Protein AF-H9GCH3-F1 (afdb_monomer)

Secondary structure (DSSP, 8-state):
-HHHHHHHHHHHHHHHHHHHHHHHHH-S-SEEEEEEE---SSTTS----EEEEEEE-SSEEEEEEEE--S----HHIIIII---S--EEEEGGG---SS-SS-TT-HHHHHHHHHHHHHHHHHHHHHHHHHHHHHHHHHHHHHT-HHHHHHHHHHHHHHHHHHHHHHHHHHHIIIII--HHHHHHHHHHH-TT-EEEEEETTEE----SSSSSSS-------------

InterPro domains:
  IPR004031 PMP-22/EMP/MP20/Claudin [PF13903] (15-178)
  IPR026763 Transmembrane protein 182 [PTHR32012] (1-228)

Sequence (228 aa):
MKLSVGIFFGGLFGALGILLFLVAFGTDYWLLATEVGRCSESLNDTAEERITFHHEGFFWRCWFDGKVDENTNSMWKFWYTNQSPSKNCTHAYLSPFPLLRDENNSTAYNSAIIYRGFWSVLLLLGVVTVIVASFFIICAAPFGSHVLYKTGGGFFIAAGILFTLVVVLYVIWVQAMANLENYVIMKKIDCPDFSLYARYDSLQWRHRELMKHSLILPLVHLPQLSFF

Structure (mmCIF, N/CA/C/O backbone):
data_AF-H9GCH3-F1
#
_entry.id   AF-H9GCH3-F1
#
loop_
_atom_site.group_PDB
_atom_site.id
_atom_site.type_symbol
_atom_site.label_atom_id
_atom_site.label_alt_id
_atom_site.label_comp_id
_atom_site.label_asym_id
_atom_site.label_entity_id
_atom_site.label_seq_id
_atom_site.pdbx_PDB_ins_code
_atom_site.Cartn_x
_atom_site.Cartn_y
_atom_site.Cartn_z
_atom_site.occupancy
_atom_site.B_iso_or_equiv
_atom_site.auth_seq_id
_atom_site.auth_comp_id
_atom_site.auth_asym_id
_atom_site.auth_atom_id
_atom_site.pdbx_PDB_model_num
ATOM 1 N N . MET A 1 1 ? -28.082 11.778 22.886 1.00 48.41 1 MET A N 1
ATOM 2 C CA . MET A 1 1 ? -28.149 11.659 21.407 1.00 48.41 1 MET A CA 1
ATOM 3 C C . MET A 1 1 ? -26.816 11.899 20.692 1.00 48.41 1 MET A C 1
ATOM 5 O O . MET A 1 1 ? -26.460 11.055 19.885 1.00 48.41 1 MET A O 1
ATOM 9 N N . LYS A 1 2 ? -26.043 12.963 20.980 1.00 55.19 2 LYS A N 1
ATOM 10 C CA . LYS A 1 2 ? -24.789 13.275 20.246 1.00 55.19 2 LYS A CA 1
ATOM 11 C C . LYS A 1 2 ? -23.732 12.149 20.230 1.00 55.19 2 LYS A C 1
ATOM 13 O O . LYS A 1 2 ? -23.102 11.936 19.202 1.00 55.19 2 LYS A O 1
ATOM 18 N N . LEU A 1 3 ? -23.582 11.398 21.328 1.00 60.72 3 LEU A N 1
ATOM 19 C CA . LEU A 1 3 ? -22.591 10.313 21.434 1.00 60.72 3 LEU A CA 1
ATOM 20 C C . LEU A 1 3 ? -22.911 9.113 20.519 1.00 60.72 3 LEU A C 1
ATOM 22 O O . LEU A 1 3 ? -22.015 8.555 19.901 1.00 60.72 3 LEU A O 1
ATOM 26 N N . SER A 1 4 ? -24.192 8.755 20.379 1.00 73.00 4 SER A N 1
ATOM 27 C CA . SER A 1 4 ? -24.634 7.626 19.543 1.00 73.00 4 SER A CA 1
ATOM 28 C C . SER A 1 4 ? -24.467 7.916 18.048 1.00 73.00 4 SER A C 1
ATOM 30 O O . SER A 1 4 ? -24.005 7.058 17.301 1.00 73.00 4 SER A O 1
ATOM 32 N N . VAL A 1 5 ? -24.745 9.155 17.632 1.00 82.25 5 VAL A N 1
ATOM 33 C CA . VAL A 1 5 ? -24.539 9.601 16.247 1.00 82.25 5 VAL A CA 1
ATOM 34 C C . VAL A 1 5 ? -23.046 9.623 15.894 1.00 82.25 5 VAL A C 1
ATOM 36 O O . VAL A 1 5 ? -22.660 9.141 14.834 1.00 82.25 5 VAL A O 1
ATOM 39 N N . GLY A 1 6 ? -22.190 10.113 16.799 1.00 80.00 6 GLY A N 1
ATOM 40 C CA . GLY A 1 6 ? -20.738 10.138 16.586 1.00 80.00 6 GLY A CA 1
ATOM 41 C C . GLY A 1 6 ? -20.116 8.746 16.439 1.00 80.00 6 GLY A C 1
ATOM 42 O O . GLY A 1 6 ? -19.290 8.540 15.555 1.00 80.00 6 GLY A O 1
ATOM 43 N N . ILE A 1 7 ? -20.549 7.775 17.252 1.00 80.25 7 ILE A N 1
ATOM 44 C CA . ILE A 1 7 ? -20.082 6.381 17.158 1.00 80.25 7 ILE A CA 1
ATOM 45 C C . ILE A 1 7 ? -20.508 5.750 15.827 1.00 80.25 7 ILE A C 1
ATOM 47 O O . ILE A 1 7 ? -19.705 5.065 15.199 1.00 80.25 7 ILE A O 1
ATOM 51 N N . PHE A 1 8 ? -21.737 6.012 15.371 1.00 83.88 8 PHE A N 1
ATOM 52 C CA . PHE A 1 8 ? -22.221 5.517 14.082 1.00 83.88 8 PHE A CA 1
ATOM 53 C C . PHE A 1 8 ? -21.369 6.032 12.917 1.00 83.88 8 PHE A C 1
ATOM 55 O O . PHE A 1 8 ? -20.867 5.235 12.127 1.00 83.88 8 PHE A O 1
ATOM 62 N N . PHE A 1 9 ? -21.142 7.347 12.839 1.00 87.62 9 PHE A N 1
ATOM 63 C CA . PHE A 1 9 ? -20.296 7.920 11.791 1.00 87.62 9 PHE A CA 1
ATOM 64 C C . PHE A 1 9 ? -18.847 7.441 11.896 1.00 87.62 9 PHE A C 1
ATOM 66 O O . PHE A 1 9 ? -18.255 7.096 10.879 1.00 87.62 9 PHE A O 1
ATOM 73 N N . GLY A 1 10 ? -18.288 7.353 13.105 1.00 85.19 10 GLY A N 1
ATOM 74 C CA . GLY A 1 10 ? -16.944 6.812 13.314 1.00 85.19 10 GLY A CA 1
ATOM 75 C C . GLY A 1 10 ? -16.810 5.370 12.818 1.00 85.19 10 GLY A C 1
ATOM 76 O O . GLY A 1 10 ? -15.855 5.052 12.114 1.00 85.19 10 GLY A O 1
ATOM 77 N N . GLY A 1 11 ? -17.794 4.518 13.116 1.00 84.81 11 GLY A N 1
ATOM 78 C CA . GLY A 1 11 ? -17.849 3.144 12.616 1.00 84.81 11 GLY A CA 1
ATOM 79 C C . GLY A 1 11 ? -17.995 3.074 11.095 1.00 84.81 11 GLY A C 1
ATOM 80 O O . GLY A 1 11 ? -17.265 2.325 10.451 1.00 84.81 11 GLY A O 1
ATOM 81 N N . LEU A 1 12 ? -18.879 3.889 10.511 1.00 89.06 12 LEU A N 1
ATOM 82 C CA . LEU A 1 12 ? -19.094 3.955 9.063 1.00 89.06 12 LEU A CA 1
ATOM 83 C C . LEU A 1 12 ? -17.825 4.389 8.317 1.00 89.06 12 LEU A C 1
ATOM 85 O O . LEU A 1 12 ? -17.402 3.710 7.385 1.00 89.06 12 LEU A O 1
ATOM 89 N N . PHE A 1 13 ? -17.202 5.494 8.732 1.00 90.50 13 PHE A N 1
ATOM 90 C CA . PHE A 1 13 ? -15.973 5.988 8.109 1.00 90.50 13 PHE A CA 1
ATOM 91 C C . PHE A 1 13 ? -14.788 5.051 8.349 1.00 90.50 13 PHE A C 1
ATOM 93 O O . PHE A 1 13 ? -13.975 4.873 7.448 1.00 90.50 13 PHE A O 1
ATOM 100 N N . GLY A 1 14 ? -14.708 4.409 9.519 1.00 87.31 14 GLY A N 1
ATOM 101 C CA . GLY A 1 14 ? -13.705 3.382 9.796 1.00 87.31 14 GLY A CA 1
ATOM 102 C C . GLY A 1 14 ? -13.846 2.175 8.866 1.00 87.31 14 GLY A C 1
ATOM 103 O O . GLY A 1 14 ? -12.874 1.771 8.232 1.00 87.31 14 GLY A O 1
ATOM 104 N N . ALA A 1 15 ? -15.062 1.644 8.717 1.00 88.38 15 ALA A N 1
ATOM 105 C CA . ALA A 1 15 ? -15.344 0.527 7.818 1.00 88.38 15 ALA A CA 1
ATOM 106 C C . ALA A 1 15 ? -15.093 0.891 6.347 1.00 88.38 15 ALA A C 1
ATOM 108 O O . ALA A 1 15 ? -14.461 0.124 5.622 1.00 88.38 15 ALA A O 1
ATOM 109 N N . LEU A 1 16 ? -15.531 2.079 5.917 1.00 92.38 16 LEU A N 1
ATOM 110 C CA . LEU A 1 16 ? -15.272 2.585 4.571 1.00 92.38 16 LEU A CA 1
ATOM 111 C C . LEU A 1 16 ? -13.769 2.757 4.321 1.00 92.38 16 LEU A C 1
ATOM 113 O O . LEU A 1 16 ? -13.279 2.362 3.269 1.00 92.38 16 LEU A O 1
ATOM 117 N N . GLY A 1 17 ? -13.030 3.295 5.292 1.00 89.50 17 GLY A N 1
ATOM 118 C CA . GLY A 1 17 ? -11.579 3.441 5.217 1.00 89.50 17 GLY A CA 1
ATOM 119 C C . GLY A 1 17 ? -10.866 2.099 5.062 1.00 89.50 17 GLY A C 1
ATOM 120 O O . GLY A 1 17 ? -10.009 1.969 4.193 1.00 89.50 17 GLY A O 1
ATOM 121 N N . ILE A 1 18 ? -11.261 1.081 5.837 1.00 88.81 18 ILE A N 1
ATOM 122 C CA . ILE A 1 18 ? -10.734 -0.286 5.693 1.00 88.81 18 ILE A CA 1
ATOM 123 C C . ILE A 1 18 ? -11.051 -0.845 4.307 1.00 88.81 18 ILE A C 1
ATOM 125 O O . ILE A 1 18 ? -10.167 -1.400 3.663 1.00 88.81 18 ILE A O 1
ATOM 129 N N . LEU A 1 19 ? -12.289 -0.693 3.831 1.00 90.25 19 LEU A N 1
ATOM 130 C CA . LEU A 1 19 ? -12.697 -1.195 2.522 1.00 90.25 19 LEU A CA 1
ATOM 131 C C . LEU A 1 19 ? -11.878 -0.553 1.397 1.00 90.25 19 LEU A C 1
ATOM 133 O O . LEU A 1 19 ? -11.319 -1.266 0.567 1.00 90.25 19 LEU A O 1
ATOM 137 N N . LEU A 1 20 ? -11.773 0.778 1.388 1.00 90.50 20 LEU A N 1
ATOM 138 C CA . LEU A 1 20 ? -10.988 1.513 0.395 1.00 90.50 20 LEU A CA 1
ATOM 139 C C . LEU A 1 20 ? -9.510 1.129 0.460 1.00 90.50 20 LEU A C 1
ATOM 141 O O . LEU A 1 20 ? -8.888 0.932 -0.581 1.00 90.50 20 LEU A O 1
ATOM 145 N N . PHE A 1 21 ? -8.964 0.969 1.669 1.00 86.25 21 PHE A N 1
ATOM 146 C CA . PHE A 1 21 ? -7.599 0.498 1.858 1.00 86.25 21 PHE A CA 1
ATOM 147 C C . PHE A 1 21 ? -7.406 -0.909 1.289 1.00 86.25 21 PHE A C 1
ATOM 149 O O . PHE A 1 21 ? -6.464 -1.111 0.539 1.00 86.25 21 PHE A O 1
ATOM 156 N N . LEU A 1 22 ? -8.290 -1.868 1.583 1.00 86.12 22 LEU A N 1
ATOM 157 C CA . LEU A 1 22 ? -8.189 -3.239 1.071 1.00 86.12 22 LEU A CA 1
ATOM 158 C C . LEU A 1 22 ? -8.309 -3.301 -0.452 1.00 86.12 22 LEU A C 1
ATOM 160 O O . LEU A 1 22 ? -7.578 -4.060 -1.082 1.00 86.12 22 LEU A O 1
ATOM 164 N N . VAL A 1 23 ? -9.197 -2.495 -1.043 1.00 87.81 23 VAL A N 1
ATOM 165 C CA . VAL A 1 23 ? -9.327 -2.392 -2.502 1.00 87.81 23 VAL A CA 1
ATOM 166 C C . VAL A 1 23 ? -8.043 -1.831 -3.099 1.00 87.81 23 VAL A C 1
ATOM 168 O O . VAL A 1 23 ? -7.461 -2.475 -3.963 1.00 87.81 23 VAL A O 1
ATOM 171 N N . ALA A 1 24 ? -7.566 -0.682 -2.611 1.00 85.31 24 ALA A N 1
ATOM 172 C CA . ALA A 1 24 ? -6.324 -0.083 -3.089 1.00 85.31 24 ALA A CA 1
ATOM 173 C C . ALA A 1 24 ? -5.135 -1.033 -2.896 1.00 85.31 24 ALA A C 1
ATOM 175 O O . ALA A 1 24 ? -4.325 -1.200 -3.790 1.00 85.31 24 ALA A O 1
ATOM 176 N N . PHE A 1 25 ? -5.049 -1.708 -1.756 1.00 81.50 25 PHE A N 1
ATOM 177 C CA . PHE A 1 25 ? -3.977 -2.635 -1.416 1.00 81.50 25 PHE A CA 1
ATOM 178 C C . PHE A 1 25 ? -3.989 -3.935 -2.223 1.00 81.50 25 PHE A C 1
ATOM 180 O O . PHE A 1 25 ? -2.930 -4.476 -2.541 1.00 81.50 25 PHE A O 1
ATOM 187 N N . GLY A 1 26 ? -5.174 -4.432 -2.570 1.00 81.44 26 GLY A N 1
ATOM 188 C CA . GLY A 1 26 ? -5.334 -5.622 -3.397 1.00 81.44 26 GLY A CA 1
ATOM 189 C C . GLY A 1 26 ? -5.067 -5.383 -4.882 1.00 81.44 26 GLY A C 1
ATOM 190 O O . GLY A 1 26 ? -4.845 -6.354 -5.602 1.00 81.44 26 GLY A O 1
ATOM 191 N N . THR A 1 27 ? -5.087 -4.130 -5.350 1.00 83.94 27 THR A N 1
ATOM 192 C CA . THR A 1 27 ? -4.848 -3.830 -6.764 1.00 83.94 27 THR A CA 1
ATOM 193 C C . THR A 1 27 ? -3.363 -3.864 -7.118 1.00 83.94 27 THR A C 1
ATOM 195 O O . THR A 1 27 ? -2.475 -3.545 -6.327 1.00 83.94 27 THR A O 1
ATOM 198 N N . ASP A 1 28 ? -3.103 -4.238 -8.362 1.00 78.31 28 ASP A N 1
ATOM 199 C CA . ASP A 1 28 ? -1.798 -4.323 -9.010 1.00 78.31 28 ASP A CA 1
ATOM 200 C C . ASP A 1 28 ? -1.538 -3.153 -9.976 1.00 78.31 28 ASP A C 1
ATOM 202 O O . ASP A 1 28 ? -0.698 -3.245 -10.864 1.00 78.31 28 ASP A O 1
ATOM 206 N N . TYR A 1 29 ? -2.249 -2.036 -9.788 1.00 78.56 29 TYR A N 1
ATOM 207 C CA . TYR A 1 29 ? -2.232 -0.864 -10.677 1.00 78.56 29 TYR A CA 1
ATOM 208 C C . TYR A 1 29 ? -1.671 0.395 -10.002 1.00 78.56 29 TYR A C 1
ATOM 210 O O . TYR A 1 29 ? -2.108 1.504 -10.275 1.00 78.56 29 TYR A O 1
ATOM 218 N N . TRP A 1 30 ? -0.717 0.252 -9.085 1.00 80.31 30 TRP A N 1
ATOM 219 C CA . TRP A 1 30 ? -0.127 1.401 -8.384 1.00 80.31 30 TRP A CA 1
ATOM 220 C C . TRP A 1 30 ? 0.885 2.144 -9.259 1.00 80.31 30 TRP A C 1
ATOM 222 O O . TRP A 1 30 ? 1.151 3.335 -9.062 1.00 80.31 30 TRP A O 1
ATOM 232 N N . LEU A 1 31 ? 1.487 1.416 -10.195 1.00 78.06 31 LEU A N 1
ATOM 233 C CA . LEU A 1 31 ? 2.452 1.898 -11.165 1.00 78.06 31 LEU A CA 1
ATOM 234 C C . LEU A 1 31 ? 2.158 1.220 -12.493 1.00 78.06 31 LEU A C 1
ATOM 236 O O . LEU A 1 31 ? 2.079 -0.005 -12.565 1.00 78.06 31 LEU A O 1
ATOM 240 N N . LEU A 1 32 ? 2.014 2.023 -13.544 1.00 78.94 32 LEU A N 1
ATOM 241 C CA . LEU A 1 32 ? 1.894 1.538 -14.909 1.00 78.94 32 LEU A CA 1
ATOM 242 C C . LEU A 1 32 ? 3.141 1.957 -15.677 1.00 78.94 32 LEU A C 1
ATOM 244 O O . LEU A 1 32 ? 3.541 3.120 -15.647 1.00 78.94 32 LEU A O 1
ATOM 248 N N . ALA A 1 33 ? 3.746 1.026 -16.398 1.00 76.88 33 ALA A N 1
ATOM 249 C CA . ALA A 1 33 ? 4.834 1.324 -17.312 1.00 76.88 33 ALA A CA 1
ATOM 250 C C . ALA A 1 33 ? 4.560 0.709 -18.683 1.00 76.88 33 ALA A C 1
ATOM 252 O O . ALA A 1 33 ? 3.898 -0.315 -18.820 1.00 76.88 33 ALA A O 1
ATOM 253 N N . THR A 1 34 ? 5.021 1.380 -19.726 1.00 76.56 34 THR A N 1
ATOM 254 C CA . THR A 1 34 ? 4.883 0.945 -21.112 1.00 76.56 34 THR A CA 1
ATOM 255 C C . THR A 1 34 ? 6.247 1.013 -21.758 1.00 76.56 34 THR A C 1
ATOM 257 O O . THR A 1 34 ? 6.845 2.084 -21.856 1.00 76.56 34 THR A O 1
ATOM 260 N N . GLU A 1 35 ? 6.733 -0.143 -22.167 1.00 78.25 35 GLU A N 1
ATOM 261 C CA . GLU A 1 35 ? 7.952 -0.315 -22.937 1.00 78.25 35 GLU A CA 1
ATOM 262 C C . GLU A 1 35 ? 7.572 -0.357 -24.409 1.00 78.25 35 GLU A C 1
ATOM 264 O O . GLU A 1 35 ? 6.667 -1.093 -24.794 1.00 78.25 35 GLU A O 1
ATOM 269 N N . VAL A 1 36 ? 8.241 0.451 -25.223 1.00 78.06 36 VAL A N 1
ATOM 270 C CA . VAL A 1 36 ? 8.055 0.477 -26.673 1.00 78.06 36 VAL A CA 1
ATOM 271 C C . VAL A 1 36 ? 9.429 0.378 -27.309 1.00 78.06 36 VAL A C 1
ATOM 273 O O . VAL A 1 36 ? 10.292 1.219 -27.050 1.00 78.06 36 VAL A O 1
ATOM 276 N N . GLY A 1 37 ? 9.644 -0.642 -28.133 1.00 74.88 37 GLY A N 1
ATOM 277 C CA . GLY A 1 37 ? 10.902 -0.820 -28.847 1.00 74.88 37 GLY A CA 1
ATOM 278 C C . GLY A 1 37 ? 10.703 -1.460 -30.214 1.00 74.88 37 GLY A C 1
ATOM 279 O O . GLY A 1 37 ? 9.914 -2.390 -30.372 1.00 74.88 37 GLY A O 1
ATOM 280 N N . ARG A 1 38 ? 11.459 -0.980 -31.205 1.00 69.25 38 ARG A N 1
ATOM 281 C CA . ARG A 1 38 ? 11.637 -1.642 -32.507 1.00 69.25 38 ARG A CA 1
ATOM 282 C C . ARG A 1 38 ? 12.930 -2.441 -32.486 1.00 69.25 38 ARG A C 1
ATOM 284 O O . ARG A 1 38 ? 13.935 -2.055 -33.073 1.00 69.25 38 ARG A O 1
ATOM 291 N N . CYS A 1 39 ? 12.922 -3.528 -31.728 1.00 66.12 39 CYS A N 1
ATOM 292 C CA . CYS A 1 39 ? 14.104 -4.359 -31.554 1.00 66.12 39 CYS A CA 1
ATOM 293 C C . CYS A 1 39 ? 14.069 -5.482 -32.600 1.00 66.12 39 CYS A C 1
ATOM 295 O O . CYS A 1 39 ? 13.192 -6.342 -32.553 1.00 66.12 39 CYS A O 1
ATOM 297 N N . SER A 1 40 ? 14.993 -5.455 -33.563 1.00 58.91 40 SER A N 1
ATOM 298 C CA . SER A 1 40 ? 15.150 -6.529 -34.548 1.00 58.91 40 SER A CA 1
ATOM 299 C C . SER A 1 40 ? 15.786 -7.749 -33.877 1.00 58.91 40 SER A C 1
ATOM 301 O O . SER A 1 40 ? 16.871 -7.652 -33.309 1.00 58.91 40 SER A O 1
ATOM 303 N N . GLU A 1 41 ? 15.111 -8.897 -33.932 1.00 60.69 41 GLU A N 1
ATOM 304 C CA . GLU A 1 41 ? 15.645 -10.166 -33.414 1.00 60.69 41 GLU A CA 1
ATOM 305 C C . GLU A 1 41 ? 16.587 -10.842 -34.438 1.00 60.69 41 GLU A C 1
ATOM 307 O O . GLU A 1 41 ? 17.349 -11.741 -34.087 1.00 60.69 41 GLU A O 1
ATOM 312 N N . SER 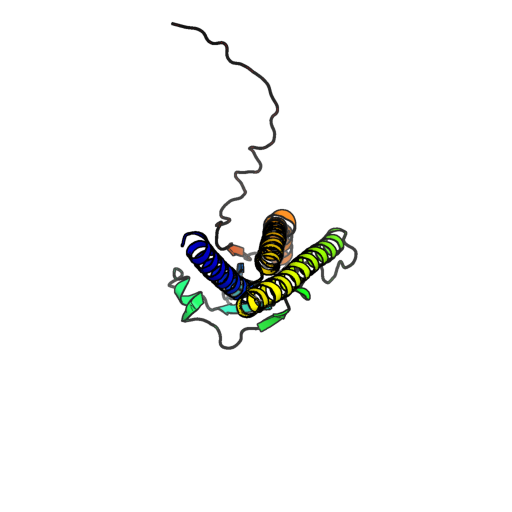A 1 42 ? 16.590 -10.390 -35.705 1.00 54.06 42 SER A N 1
ATOM 313 C CA . SER A 1 42 ? 17.487 -10.877 -36.761 1.00 54.06 42 SER A CA 1
ATOM 314 C C . SER A 1 42 ? 17.589 -9.923 -37.967 1.00 54.06 42 SER A C 1
ATOM 316 O O . SER A 1 42 ? 16.630 -9.238 -38.316 1.00 54.06 42 SER A O 1
ATOM 318 N N . LEU A 1 43 ? 18.737 -9.946 -38.663 1.00 52.75 43 LEU A N 1
ATOM 319 C CA . LEU A 1 43 ? 19.100 -9.105 -39.827 1.00 52.75 43 LEU A CA 1
ATOM 320 C C . LEU A 1 43 ? 18.121 -9.115 -41.028 1.00 52.75 43 LEU A C 1
ATOM 322 O O . LEU A 1 43 ? 18.359 -8.379 -41.980 1.00 52.75 43 LEU A O 1
ATOM 326 N N . ASN A 1 44 ? 17.046 -9.911 -41.000 1.00 54.47 44 ASN A N 1
ATOM 327 C CA . ASN A 1 44 ? 16.053 -10.015 -42.076 1.00 54.47 44 ASN A CA 1
ATOM 328 C C . ASN A 1 44 ? 14.595 -9.801 -41.629 1.00 54.47 44 ASN A C 1
ATOM 330 O O . ASN A 1 44 ? 13.706 -9.896 -42.472 1.00 54.47 44 ASN A O 1
ATOM 334 N N . ASP A 1 45 ? 14.332 -9.496 -40.356 1.00 52.84 45 ASP A N 1
ATOM 335 C CA . ASP A 1 45 ? 12.980 -9.146 -39.910 1.00 52.84 45 ASP A CA 1
ATOM 336 C C . ASP A 1 45 ? 12.762 -7.636 -40.023 1.00 52.84 45 ASP A C 1
ATOM 338 O O . ASP A 1 45 ? 13.519 -6.833 -39.467 1.00 52.84 45 ASP A O 1
ATOM 342 N N . THR A 1 46 ? 11.704 -7.235 -40.732 1.00 57.12 46 THR A N 1
ATOM 343 C CA . THR A 1 46 ? 11.161 -5.877 -40.629 1.00 57.12 46 THR A CA 1
ATOM 344 C C . THR A 1 46 ? 10.908 -5.595 -39.156 1.00 57.12 46 THR A C 1
ATOM 346 O O . THR A 1 46 ? 10.151 -6.331 -38.533 1.00 57.12 46 THR A O 1
ATOM 349 N N . ALA A 1 47 ? 11.570 -4.582 -38.590 1.00 59.72 47 ALA A N 1
ATOM 350 C CA . ALA A 1 47 ? 11.529 -4.295 -37.160 1.00 59.72 47 ALA A CA 1
ATOM 351 C C . ALA A 1 47 ? 10.090 -4.008 -36.695 1.00 59.72 47 ALA A C 1
ATOM 353 O O . ALA A 1 47 ? 9.611 -2.875 -36.776 1.00 59.72 47 ALA A O 1
ATOM 354 N N . GLU A 1 48 ? 9.392 -5.049 -36.239 1.00 65.69 48 GLU A N 1
ATOM 355 C CA . GLU A 1 48 ? 8.064 -4.926 -35.657 1.00 65.69 48 GLU A CA 1
ATOM 356 C C . GLU A 1 48 ? 8.176 -4.173 -34.330 1.00 65.69 48 GLU A C 1
ATOM 358 O O . GLU A 1 48 ? 9.006 -4.476 -33.470 1.00 65.69 48 GLU A O 1
ATOM 363 N N . GLU A 1 49 ? 7.342 -3.152 -34.171 1.00 70.12 49 GLU A N 1
ATOM 364 C CA . GLU A 1 49 ? 7.258 -2.384 -32.938 1.00 70.12 49 GLU A CA 1
ATOM 365 C C . GLU A 1 49 ? 6.555 -3.227 -31.872 1.00 70.12 49 GLU A C 1
ATOM 367 O O . GLU A 1 49 ? 5.350 -3.479 -31.945 1.00 70.12 49 GLU A O 1
ATOM 372 N N . ARG A 1 50 ? 7.328 -3.693 -30.886 1.00 73.69 50 ARG A N 1
ATOM 373 C CA . ARG A 1 50 ? 6.815 -4.446 -29.742 1.00 73.69 50 ARG A CA 1
ATOM 374 C C . ARG A 1 50 ? 6.494 -3.472 -28.615 1.00 73.69 50 ARG A C 1
ATOM 376 O O . ARG A 1 50 ? 7.346 -2.678 -28.208 1.00 73.69 50 ARG A O 1
ATOM 383 N N . ILE A 1 51 ? 5.262 -3.547 -28.116 1.00 77.69 51 ILE A N 1
ATOM 384 C CA . ILE A 1 51 ? 4.827 -2.819 -26.926 1.00 77.69 51 ILE A CA 1
ATOM 385 C C . ILE A 1 51 ? 4.631 -3.826 -25.801 1.00 77.69 51 ILE A C 1
ATOM 387 O O . ILE A 1 51 ? 3.815 -4.733 -25.933 1.00 77.69 51 ILE A O 1
ATOM 391 N N . THR A 1 52 ? 5.305 -3.626 -24.674 1.00 78.75 52 THR A N 1
ATOM 392 C CA . THR A 1 52 ? 5.080 -4.414 -23.459 1.00 78.75 52 THR A CA 1
ATOM 393 C C . THR A 1 52 ? 4.526 -3.503 -22.373 1.00 78.75 52 THR A C 1
ATOM 395 O O . THR A 1 52 ? 5.110 -2.478 -22.014 1.00 78.75 52 THR A O 1
ATOM 398 N N . PHE A 1 53 ? 3.366 -3.870 -21.842 1.00 78.50 53 PHE A N 1
ATOM 399 C CA . PHE A 1 53 ? 2.727 -3.165 -20.744 1.00 78.50 53 PHE A CA 1
ATOM 400 C C . PHE A 1 53 ? 3.076 -3.837 -19.428 1.00 78.50 53 PHE A C 1
ATOM 402 O O . PHE A 1 53 ? 2.977 -5.054 -19.300 1.00 78.50 53 PHE A O 1
ATOM 409 N N . HIS A 1 54 ? 3.408 -3.026 -18.433 1.00 78.44 54 HIS A N 1
ATOM 410 C CA . HIS A 1 54 ? 3.728 -3.438 -17.076 1.00 78.44 54 HIS A CA 1
ATOM 411 C C . HIS A 1 54 ? 2.765 -2.755 -16.117 1.00 78.44 54 HIS A C 1
ATOM 413 O O . HIS A 1 54 ? 2.519 -1.552 -16.221 1.00 78.44 54 HIS A O 1
ATOM 419 N N . HIS A 1 55 ? 2.240 -3.515 -15.169 1.00 81.25 55 HIS A N 1
ATOM 420 C CA . HIS A 1 55 ? 1.539 -2.974 -14.017 1.00 81.25 55 HIS A CA 1
ATOM 421 C C . HIS A 1 55 ? 2.074 -3.632 -12.753 1.00 81.25 55 HIS A C 1
ATOM 423 O O . HIS A 1 55 ? 2.352 -4.835 -12.701 1.00 81.25 55 HIS A O 1
ATOM 429 N N . GLU A 1 56 ? 2.309 -2.798 -11.755 1.00 79.38 56 GLU A N 1
ATOM 430 C CA . GLU A 1 56 ? 2.824 -3.198 -10.463 1.00 79.38 56 GLU A CA 1
ATOM 431 C C . GLU A 1 56 ? 1.890 -2.670 -9.381 1.00 79.38 56 GLU A C 1
ATOM 433 O O . GLU A 1 56 ? 1.518 -1.494 -9.367 1.00 79.38 56 GLU A O 1
ATOM 438 N N . GLY A 1 57 ? 1.556 -3.536 -8.434 1.00 80.50 57 GLY A N 1
ATOM 439 C CA . GLY A 1 57 ? 1.096 -3.103 -7.124 1.00 80.50 57 GLY A CA 1
ATOM 440 C C . GLY A 1 57 ? 1.820 -3.856 -6.033 1.00 80.50 57 GLY A C 1
ATOM 441 O O . GLY A 1 57 ? 2.972 -4.265 -6.182 1.00 80.50 57 GLY A O 1
ATOM 442 N N . PHE A 1 58 ? 1.150 -4.020 -4.898 1.00 75.25 58 PHE A N 1
ATOM 443 C CA . PHE A 1 58 ? 1.828 -4.505 -3.706 1.00 75.25 58 PHE A CA 1
ATOM 444 C C . PHE A 1 58 ? 2.290 -5.965 -3.824 1.00 75.25 58 PHE A C 1
ATOM 446 O O . PHE A 1 58 ? 3.437 -6.295 -3.522 1.00 75.25 58 PHE A O 1
ATOM 453 N N . PHE A 1 59 ? 1.385 -6.851 -4.241 1.00 76.44 59 PHE A N 1
ATOM 454 C CA . PHE A 1 59 ? 1.630 -8.296 -4.255 1.00 76.44 59 PHE A CA 1
ATOM 455 C C . PHE A 1 59 ? 2.147 -8.806 -5.589 1.00 76.44 59 PHE A C 1
ATOM 457 O O . PHE A 1 59 ? 2.918 -9.768 -5.624 1.00 76.44 59 PHE A O 1
ATOM 464 N N . TRP A 1 60 ? 1.711 -8.172 -6.672 1.00 80.88 60 TRP A N 1
ATOM 465 C CA . TRP A 1 60 ? 1.887 -8.668 -8.023 1.00 80.88 60 TRP A CA 1
ATOM 466 C C . TRP A 1 60 ? 2.534 -7.607 -8.892 1.00 80.88 60 TRP A C 1
ATOM 468 O O . TRP A 1 60 ? 2.193 -6.425 -8.843 1.00 80.88 60 TRP A O 1
ATOM 478 N N . ARG A 1 61 ? 3.473 -8.080 -9.697 1.00 81.06 61 ARG A N 1
ATOM 479 C CA . ARG A 1 61 ? 4.000 -7.391 -10.856 1.00 81.06 61 ARG A CA 1
ATOM 480 C C . ARG A 1 61 ? 3.643 -8.234 -12.063 1.00 81.06 61 ARG A C 1
ATOM 482 O O . ARG A 1 61 ? 4.062 -9.391 -12.153 1.00 81.06 61 ARG A O 1
ATOM 489 N N . CYS A 1 62 ? 2.890 -7.652 -12.977 1.00 83.19 62 CYS A N 1
ATOM 490 C CA . CYS A 1 62 ? 2.387 -8.337 -14.148 1.00 83.19 62 CYS A CA 1
ATOM 491 C C . CYS A 1 62 ? 2.780 -7.581 -15.415 1.00 83.19 62 CYS A C 1
ATOM 493 O O . CYS A 1 62 ? 2.856 -6.350 -15.430 1.00 83.19 62 CYS A O 1
ATOM 495 N N . TRP A 1 63 ? 3.017 -8.328 -16.487 1.00 82.50 63 TRP A N 1
ATOM 496 C CA . TRP A 1 63 ? 3.286 -7.765 -17.800 1.00 82.50 63 TRP A CA 1
ATOM 497 C C . TRP A 1 63 ? 2.615 -8.566 -18.910 1.00 82.50 63 TRP A C 1
ATOM 499 O O . TRP A 1 63 ? 2.306 -9.753 -18.754 1.00 82.50 63 TRP A O 1
ATOM 509 N N . PHE A 1 64 ? 2.363 -7.891 -20.025 1.00 81.44 64 PHE A N 1
ATOM 510 C CA . PHE A 1 64 ? 1.810 -8.494 -21.230 1.00 81.44 64 PHE A CA 1
ATOM 511 C C . PHE A 1 64 ? 2.216 -7.702 -22.472 1.00 81.44 64 PHE A C 1
ATOM 513 O O . PHE A 1 64 ? 2.337 -6.476 -22.429 1.00 81.44 64 PHE A O 1
ATOM 520 N N . ASP A 1 65 ? 2.389 -8.408 -23.585 1.00 78.00 65 ASP A N 1
ATOM 521 C CA . ASP A 1 65 ? 2.689 -7.796 -24.875 1.00 78.00 65 ASP A CA 1
ATOM 522 C C . ASP A 1 65 ? 1.406 -7.349 -25.582 1.00 78.00 65 ASP A C 1
ATOM 524 O O . ASP A 1 65 ? 0.373 -8.028 -25.553 1.00 78.00 65 ASP A O 1
ATOM 528 N N . GLY A 1 66 ? 1.473 -6.184 -26.217 1.00 71.38 66 GLY A N 1
ATOM 529 C CA . GLY A 1 66 ? 0.428 -5.607 -27.045 1.00 71.38 66 GLY A CA 1
ATOM 530 C C . GLY A 1 66 ? 0.918 -5.366 -28.470 1.00 71.38 66 GLY A C 1
ATOM 531 O O . GLY A 1 66 ? 2.103 -5.149 -28.715 1.00 71.38 66 GLY A O 1
ATOM 532 N N . LYS A 1 67 ? -0.017 -5.384 -29.422 1.00 65.00 67 LYS A N 1
ATOM 533 C CA . LYS A 1 67 ? 0.242 -4.981 -30.809 1.00 65.00 67 LYS A CA 1
ATOM 534 C C . LYS A 1 67 ? -0.062 -3.495 -30.982 1.00 65.00 67 LYS A C 1
ATOM 536 O O . LYS A 1 67 ? -1.070 -3.017 -30.453 1.00 65.00 67 LYS A O 1
ATOM 541 N N . VAL A 1 68 ? 0.788 -2.788 -31.729 1.00 59.75 68 VAL A N 1
ATOM 542 C CA . VAL A 1 68 ? 0.503 -1.423 -32.190 1.00 59.75 68 VAL A CA 1
ATOM 543 C C . VAL A 1 68 ? -0.717 -1.490 -33.100 1.00 59.75 68 VAL A C 1
ATOM 545 O O . VAL A 1 68 ? -0.674 -2.098 -34.164 1.00 59.75 68 VAL A O 1
ATOM 548 N N . ASP A 1 69 ? -1.814 -0.895 -32.661 1.00 56.09 69 ASP A N 1
ATOM 549 C CA . ASP A 1 69 ? -3.017 -0.714 -33.463 1.00 56.09 69 ASP A CA 1
ATOM 550 C C . ASP A 1 69 ? -3.234 0.801 -33.561 1.00 56.09 69 ASP A C 1
ATOM 552 O O . ASP A 1 69 ? -3.142 1.493 -32.542 1.00 56.09 69 ASP A O 1
ATOM 556 N N . GLU A 1 70 ? -3.456 1.324 -34.769 1.00 51.97 70 GLU A N 1
ATOM 557 C CA . GLU A 1 70 ? -3.271 2.740 -35.159 1.00 51.97 70 GLU A CA 1
ATOM 558 C C . GLU A 1 70 ? -4.103 3.771 -34.365 1.00 51.97 70 GLU A C 1
ATOM 560 O O . GLU A 1 70 ? -3.892 4.976 -34.493 1.00 51.97 70 GLU A O 1
ATOM 565 N N . ASN A 1 71 ? -5.011 3.337 -33.489 1.00 48.88 71 ASN A N 1
ATOM 566 C CA . ASN A 1 71 ? -5.797 4.218 -32.631 1.00 48.88 71 ASN A CA 1
ATOM 567 C C . ASN A 1 71 ? -5.259 4.232 -31.186 1.00 48.88 71 ASN A C 1
ATOM 569 O O . ASN A 1 71 ? -5.794 3.602 -30.271 1.00 48.88 71 ASN A O 1
ATOM 573 N N . THR A 1 72 ? -4.169 4.970 -30.996 1.00 47.00 72 THR A N 1
ATOM 574 C CA . THR A 1 72 ? -3.269 5.002 -29.826 1.00 47.00 72 THR A CA 1
ATOM 575 C C . THR A 1 72 ? -3.808 5.705 -28.569 1.00 47.00 72 THR A C 1
ATOM 577 O O . THR A 1 72 ? -3.066 5.905 -27.609 1.00 47.00 72 THR A O 1
ATOM 580 N N . ASN A 1 73 ? -5.094 6.068 -28.517 1.00 50.50 73 ASN A N 1
ATOM 581 C CA . ASN A 1 73 ? -5.596 7.041 -27.537 1.00 50.50 73 ASN A CA 1
ATOM 582 C C . ASN A 1 73 ? -6.579 6.536 -26.478 1.00 50.50 73 ASN A C 1
ATOM 584 O O . ASN A 1 73 ? -7.282 7.351 -25.881 1.00 50.50 73 ASN A O 1
ATOM 588 N N . SER A 1 74 ? -6.648 5.244 -26.156 1.00 53.22 74 SER A N 1
ATOM 589 C CA . SER A 1 74 ? -7.551 4.848 -25.072 1.00 53.22 74 SER A CA 1
ATOM 590 C C . SER A 1 74 ? -6.899 3.932 -24.040 1.00 53.22 74 SER A C 1
ATOM 592 O O . SER A 1 74 ? -6.783 2.722 -24.179 1.00 53.22 74 SER A O 1
ATOM 594 N N . MET A 1 75 ? -6.554 4.552 -22.911 1.00 55.47 75 MET A N 1
ATOM 595 C CA . MET A 1 75 ? -6.405 3.926 -21.591 1.00 55.47 75 MET A CA 1
ATOM 596 C C . MET A 1 75 ? -7.598 2.994 -21.265 1.00 55.47 75 MET A C 1
ATOM 598 O O . MET A 1 75 ? -7.477 2.039 -20.508 1.00 55.47 75 MET A O 1
ATOM 602 N N . TRP A 1 76 ? -8.743 3.232 -21.911 1.00 56.53 76 TRP A N 1
ATOM 603 C CA . TRP A 1 76 ? -9.910 2.353 -21.960 1.00 56.53 76 TRP A CA 1
ATOM 604 C C . TRP A 1 76 ? -9.633 0.973 -22.582 1.00 56.53 76 TRP A C 1
ATOM 606 O O . TRP A 1 76 ? -10.117 -0.028 -2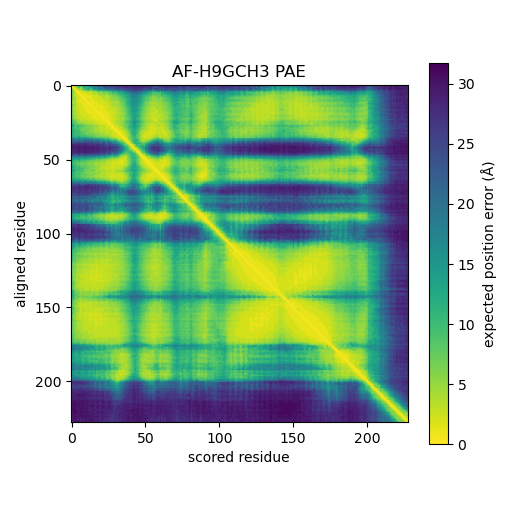2.058 1.00 56.53 76 TRP A O 1
ATOM 616 N N . LYS A 1 77 ? -8.823 0.888 -23.650 1.00 54.38 77 LYS A N 1
ATOM 617 C CA . LYS A 1 77 ? -8.407 -0.392 -24.252 1.00 54.38 77 LYS A CA 1
ATOM 618 C C . LYS A 1 77 ? -7.549 -1.207 -23.281 1.00 54.38 77 LYS A C 1
ATOM 620 O O . LYS A 1 77 ? -7.726 -2.417 -23.184 1.00 54.38 77 LYS A O 1
ATOM 625 N N . PHE A 1 78 ? -6.692 -0.529 -22.514 1.00 58.47 78 PHE A N 1
ATOM 626 C CA . PHE A 1 78 ? -5.846 -1.130 -21.476 1.00 58.47 78 PHE A CA 1
ATOM 627 C C . PHE A 1 78 ? -6.662 -1.742 -20.321 1.00 58.47 78 PHE A C 1
ATOM 629 O O . PHE A 1 78 ? -6.384 -2.867 -19.918 1.00 58.47 78 PHE A O 1
ATOM 636 N N . TRP A 1 79 ? -7.689 -1.041 -19.821 1.00 59.78 79 TRP A N 1
ATOM 637 C CA . TRP A 1 79 ? -8.495 -1.518 -18.686 1.00 59.78 79 TRP A CA 1
ATOM 638 C C . TRP A 1 79 ? -9.570 -2.554 -19.056 1.00 59.78 79 TRP A C 1
ATOM 640 O O . TRP A 1 79 ? -9.918 -3.366 -18.204 1.00 59.78 79 TRP A O 1
ATOM 650 N N . TYR A 1 80 ? -10.105 -2.540 -20.288 1.00 54.00 80 TYR A N 1
ATOM 651 C CA . TYR A 1 80 ? -11.326 -3.303 -20.605 1.00 54.00 80 TYR A CA 1
ATOM 652 C C . TYR A 1 80 ? -11.305 -4.173 -21.870 1.00 54.00 80 TYR A C 1
ATOM 654 O O . TYR A 1 80 ? -12.083 -5.122 -21.920 1.00 54.00 80 TYR A O 1
ATOM 662 N N . THR A 1 81 ? -10.493 -3.895 -22.899 1.00 47.69 81 THR A N 1
ATOM 663 C CA . THR A 1 81 ? -10.678 -4.557 -24.216 1.00 47.69 81 THR A CA 1
ATOM 664 C C . THR A 1 81 ? -9.430 -5.173 -24.848 1.00 47.69 81 THR A C 1
ATOM 666 O O . THR A 1 81 ? -9.556 -5.822 -25.882 1.00 47.69 81 THR A O 1
ATOM 669 N N . ASN A 1 82 ? -8.248 -5.036 -24.240 1.00 50.81 82 ASN A N 1
ATOM 670 C CA . ASN A 1 82 ? -6.985 -5.546 -24.792 1.00 50.81 82 ASN A CA 1
ATOM 671 C C . ASN A 1 82 ? -6.088 -6.241 -23.753 1.00 50.81 82 ASN A C 1
ATOM 673 O O . ASN A 1 82 ? -4.863 -6.221 -23.876 1.00 50.81 82 ASN A O 1
ATOM 677 N N . GLN A 1 83 ? -6.668 -6.855 -22.717 1.00 55.44 83 GLN A N 1
ATOM 678 C CA . GLN A 1 83 ? -5.882 -7.773 -21.894 1.00 55.44 83 GLN A CA 1
ATOM 679 C C . GLN A 1 83 ? -5.562 -9.011 -22.731 1.00 55.44 83 GLN A C 1
ATOM 681 O O . GLN A 1 83 ? -6.451 -9.792 -23.069 1.00 55.44 83 GLN A O 1
ATOM 686 N N . SER A 1 84 ? -4.286 -9.164 -23.089 1.00 59.66 84 SER A N 1
ATOM 687 C CA . SER A 1 84 ? -3.787 -10.397 -23.690 1.00 59.66 84 SER A CA 1
ATOM 688 C C . SER A 1 84 ? -4.18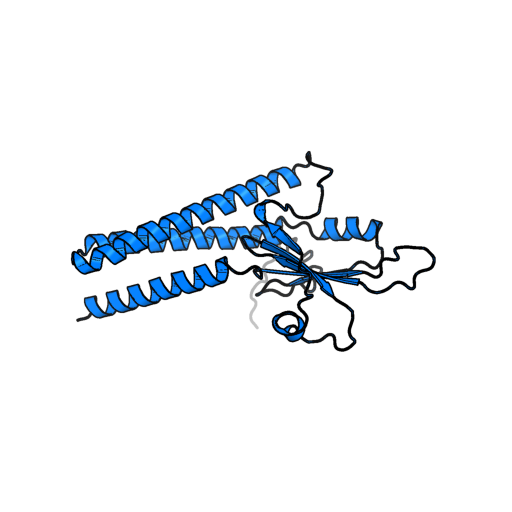4 -11.587 -22.802 1.00 59.66 84 SER A C 1
ATOM 690 O O . SER A 1 84 ? -4.020 -11.506 -21.579 1.00 59.66 84 SER A O 1
ATOM 692 N N . PRO A 1 85 ? -4.678 -12.703 -23.371 1.00 60.53 85 PRO A N 1
ATOM 693 C CA . PRO A 1 85 ? -4.990 -13.901 -22.594 1.00 60.53 85 PRO A CA 1
ATOM 694 C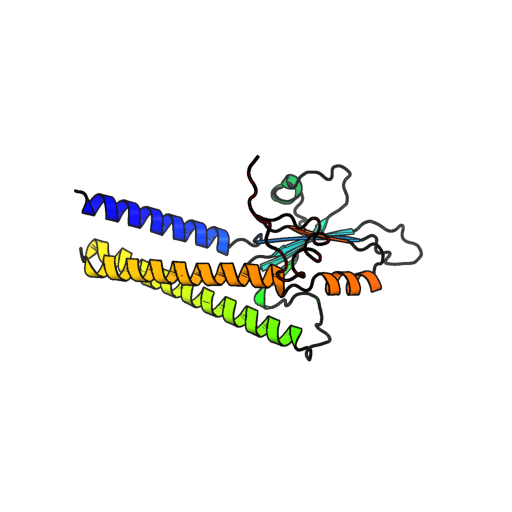 C . PRO A 1 85 ? -3.758 -14.482 -21.874 1.00 60.53 85 PRO A C 1
ATOM 696 O O . PRO A 1 85 ? -3.915 -15.249 -20.926 1.00 60.53 85 PRO A O 1
ATOM 699 N N . SER A 1 86 ? -2.540 -14.092 -22.270 1.00 67.06 86 SER A N 1
ATOM 700 C CA . SER A 1 86 ? -1.281 -14.464 -21.622 1.00 67.06 86 SER A CA 1
ATOM 701 C C . SER A 1 86 ? -0.680 -13.283 -20.848 1.00 67.06 86 SER A C 1
ATOM 703 O O . SER A 1 86 ? 0.258 -12.632 -21.310 1.00 67.06 86 SER A O 1
ATOM 705 N N . LYS A 1 87 ? -1.210 -12.999 -19.655 1.00 76.44 87 LYS A N 1
ATOM 706 C CA . LYS A 1 87 ? -0.530 -12.135 -18.678 1.00 76.44 87 LYS A CA 1
ATOM 707 C C . LYS A 1 87 ? 0.464 -12.964 -17.875 1.00 76.44 87 LYS A C 1
ATOM 709 O O . LYS A 1 87 ? 0.098 -14.020 -17.359 1.00 76.44 87 LYS A O 1
ATOM 714 N N . ASN A 1 88 ? 1.702 -12.497 -17.759 1.00 83.44 88 ASN A N 1
ATOM 715 C CA . ASN A 1 88 ? 2.680 -13.137 -16.892 1.00 83.44 88 ASN A CA 1
ATOM 716 C C . ASN A 1 88 ? 2.808 -12.325 -15.609 1.00 83.44 88 ASN A C 1
ATOM 718 O O . ASN A 1 88 ? 3.011 -11.115 -15.661 1.00 83.44 88 ASN A O 1
ATOM 722 N N . CYS A 1 89 ? 2.641 -12.984 -14.469 1.00 85.00 89 CYS A N 1
ATOM 723 C CA . CYS A 1 89 ? 2.599 -12.336 -13.167 1.00 85.00 89 CYS A CA 1
ATOM 724 C C . CYS A 1 89 ? 3.609 -12.991 -12.238 1.00 85.00 89 CYS A C 1
ATOM 726 O O . CYS A 1 89 ? 3.672 -14.211 -12.109 1.00 85.00 89 CYS A O 1
ATOM 728 N N . THR A 1 90 ? 4.378 -12.156 -11.557 1.00 83.25 90 THR A N 1
ATOM 729 C CA . THR A 1 90 ? 5.330 -12.570 -10.531 1.00 83.25 90 THR A CA 1
ATOM 730 C C . THR A 1 90 ? 5.066 -11.782 -9.263 1.00 83.25 90 THR A C 1
ATOM 732 O O . THR A 1 90 ? 4.448 -10.716 -9.284 1.00 83.25 90 THR A O 1
ATOM 735 N N . HIS A 1 91 ? 5.519 -12.308 -8.134 1.00 77.56 91 HIS A N 1
ATOM 736 C CA . HIS A 1 91 ? 5.381 -11.598 -6.876 1.00 77.56 91 HIS A CA 1
ATOM 737 C C . HIS A 1 91 ? 6.287 -10.363 -6.846 1.00 77.56 91 HIS A C 1
ATOM 739 O O . HIS A 1 91 ? 7.502 -10.478 -7.015 1.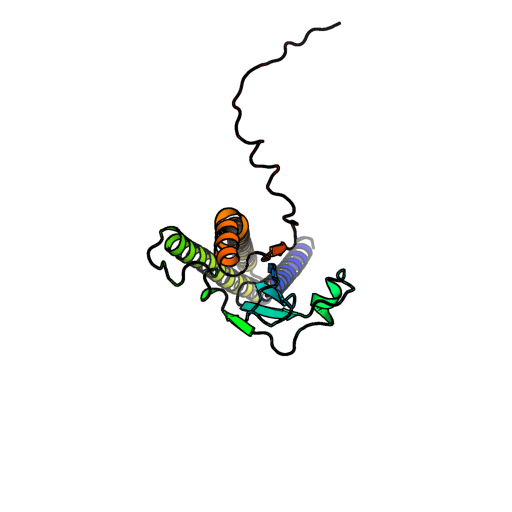00 77.56 91 HIS A O 1
ATOM 745 N N . ALA A 1 92 ? 5.711 -9.191 -6.575 1.00 71.00 92 ALA A N 1
ATOM 746 C CA . ALA A 1 92 ? 6.441 -7.921 -6.602 1.00 71.00 92 ALA A CA 1
ATOM 747 C C . ALA A 1 92 ? 7.593 -7.875 -5.576 1.00 71.00 92 ALA A C 1
ATOM 749 O O . ALA A 1 92 ? 8.632 -7.279 -5.839 1.00 71.00 92 ALA A O 1
ATOM 750 N N . TYR A 1 93 ? 7.467 -8.573 -4.439 1.00 62.12 93 TYR A N 1
ATOM 751 C CA . TYR A 1 93 ? 8.526 -8.659 -3.422 1.00 62.12 93 TYR A CA 1
ATOM 752 C C . TYR A 1 93 ? 9.725 -9.537 -3.832 1.00 62.12 93 TYR A C 1
ATOM 754 O O . TYR A 1 93 ? 10.791 -9.417 -3.232 1.00 62.12 93 TYR A O 1
ATOM 762 N N . LEU A 1 94 ? 9.569 -10.411 -4.836 1.00 53.88 94 LEU A N 1
ATOM 763 C CA . LEU A 1 94 ? 10.645 -11.249 -5.391 1.00 53.88 94 LEU A CA 1
ATOM 764 C C . LEU A 1 94 ? 11.332 -10.606 -6.599 1.00 53.88 94 LEU A C 1
ATOM 766 O O . LEU A 1 94 ? 12.372 -11.096 -7.035 1.00 53.88 94 LEU A O 1
ATOM 770 N N . SER A 1 95 ? 10.771 -9.520 -7.134 1.00 52.00 95 SER A N 1
ATOM 771 C CA . SER A 1 95 ? 11.346 -8.782 -8.252 1.00 52.00 95 SER A CA 1
ATOM 772 C C . SER A 1 95 ? 11.904 -7.452 -7.749 1.00 52.00 95 SER A C 1
ATOM 774 O O . SER A 1 95 ? 11.193 -6.445 -7.772 1.00 52.00 95 SER A O 1
ATOM 776 N N . PRO A 1 96 ? 13.199 -7.370 -7.390 1.00 52.31 96 PRO A N 1
ATOM 777 C CA . PRO A 1 96 ? 13.889 -6.103 -7.576 1.00 52.31 96 PRO A CA 1
ATOM 778 C C . PRO A 1 96 ? 13.703 -5.681 -9.044 1.00 52.31 96 PRO A C 1
ATOM 780 O O . PRO A 1 96 ? 13.484 -6.518 -9.932 1.00 52.31 96 PRO A O 1
ATOM 783 N N . PHE A 1 97 ? 13.698 -4.373 -9.297 1.00 48.34 97 PHE A N 1
ATOM 784 C CA . PHE A 1 97 ? 13.649 -3.830 -10.656 1.00 48.34 97 PHE A CA 1
ATOM 785 C C . PHE A 1 97 ? 14.664 -4.570 -11.556 1.00 48.34 97 PHE A C 1
ATOM 787 O O . PHE A 1 97 ? 15.681 -5.039 -11.038 1.00 48.34 97 PHE A O 1
ATOM 794 N N . PRO A 1 98 ? 14.421 -4.712 -12.875 1.00 49.75 98 PRO A N 1
ATOM 795 C CA . PRO A 1 98 ? 15.286 -5.478 -13.760 1.00 49.75 98 PRO A CA 1
ATOM 796 C C . PRO A 1 98 ? 16.536 -4.656 -14.058 1.00 49.75 98 PRO A C 1
ATOM 798 O O . PRO A 1 98 ? 16.694 -4.063 -15.113 1.00 49.75 98 PRO A O 1
ATOM 801 N N . LEU A 1 99 ? 17.411 -4.565 -13.078 1.00 48.25 99 LEU A N 1
AT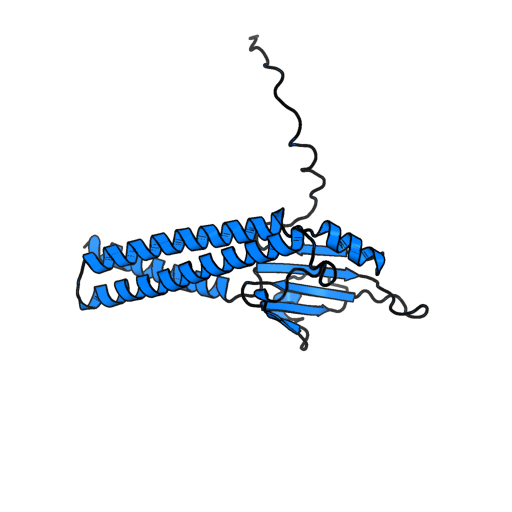OM 802 C CA . LEU A 1 99 ? 18.733 -4.005 -13.196 1.00 48.25 99 LEU A CA 1
ATOM 803 C C . LEU A 1 99 ? 19.534 -4.731 -12.150 1.00 48.25 99 LEU A C 1
ATOM 805 O O . LEU A 1 99 ? 19.319 -4.547 -10.954 1.00 48.25 99 LEU A O 1
ATOM 809 N N . LEU A 1 100 ? 20.455 -5.543 -12.654 1.00 48.28 100 LEU A N 1
ATOM 810 C CA . LEU A 1 100 ? 21.511 -6.166 -11.882 1.00 48.28 100 LEU A CA 1
ATOM 811 C C . LEU A 1 100 ? 21.070 -7.409 -11.110 1.00 48.28 100 LEU A C 1
ATOM 813 O O . LEU A 1 100 ? 21.369 -7.568 -9.931 1.00 48.28 100 LEU A O 1
ATOM 817 N N . ARG A 1 101 ? 20.468 -8.374 -11.818 1.00 45.31 101 ARG A N 1
ATOM 818 C CA . ARG A 1 101 ? 20.603 -9.771 -11.375 1.00 45.31 101 ARG A CA 1
ATOM 819 C C . ARG A 1 101 ? 22.078 -10.220 -11.386 1.00 45.31 101 ARG A C 1
ATOM 821 O O . ARG A 1 101 ? 22.432 -11.112 -10.622 1.00 45.31 101 ARG A O 1
ATOM 828 N N . ASP A 1 102 ? 22.919 -9.522 -12.159 1.00 47.31 102 ASP A N 1
ATOM 829 C CA . ASP A 1 102 ? 24.344 -9.818 -12.342 1.00 47.31 102 ASP A CA 1
ATOM 830 C C . ASP A 1 102 ? 25.312 -8.917 -11.530 1.00 47.31 102 ASP A C 1
ATOM 832 O O . ASP A 1 102 ? 26.483 -9.263 -11.416 1.00 47.31 102 ASP A O 1
ATOM 836 N N . GLU A 1 103 ? 24.858 -7.829 -10.877 1.00 52.88 103 GLU A N 1
ATOM 837 C CA . GLU A 1 103 ? 25.650 -7.094 -9.853 1.00 52.88 103 GLU A CA 1
ATOM 838 C C . GLU A 1 103 ? 24.991 -7.193 -8.469 1.00 52.88 103 GLU A C 1
ATOM 840 O O . GLU A 1 103 ? 24.632 -6.199 -7.826 1.00 52.88 103 GLU A O 1
ATOM 845 N N . ASN A 1 104 ? 24.891 -8.421 -7.971 1.00 53.75 104 ASN A N 1
ATOM 846 C CA . ASN A 1 104 ? 24.511 -8.736 -6.588 1.00 53.75 104 ASN A CA 1
ATOM 847 C C . ASN A 1 104 ? 25.387 -8.050 -5.507 1.00 53.75 104 ASN A C 1
ATOM 849 O O . ASN A 1 104 ? 25.036 -8.080 -4.330 1.00 53.75 104 ASN A O 1
ATOM 853 N N . ASN A 1 105 ? 26.491 -7.404 -5.899 1.00 54.00 105 ASN A N 1
ATOM 854 C CA . ASN A 1 105 ? 27.435 -6.707 -5.024 1.00 54.00 105 ASN A CA 1
ATOM 855 C C . ASN A 1 105 ? 27.318 -5.171 -5.044 1.00 54.00 105 ASN A C 1
ATOM 857 O O . ASN A 1 105 ? 28.103 -4.498 -4.376 1.00 54.00 105 ASN A O 1
ATOM 861 N N . SER A 1 106 ? 26.365 -4.586 -5.778 1.00 63.31 106 SER A N 1
ATOM 862 C CA . SER A 1 106 ? 26.208 -3.127 -5.799 1.00 63.31 106 SER A CA 1
ATOM 863 C C . SER A 1 106 ? 25.510 -2.599 -4.531 1.00 63.31 106 SER A C 1
ATOM 865 O O . SER A 1 106 ? 24.527 -3.156 -4.032 1.00 63.31 106 SER A O 1
ATOM 867 N N . THR A 1 107 ? 25.981 -1.465 -4.002 1.00 69.94 107 THR A N 1
ATOM 868 C CA . THR A 1 107 ? 25.361 -0.765 -2.855 1.00 69.94 107 THR A CA 1
ATOM 869 C C . THR A 1 107 ? 23.900 -0.371 -3.134 1.00 69.94 107 THR A C 1
ATOM 871 O O . THR A 1 107 ? 23.068 -0.336 -2.223 1.00 69.94 107 THR A O 1
ATOM 874 N N . ALA A 1 108 ? 23.556 -0.124 -4.402 1.00 67.06 108 ALA A N 1
ATOM 875 C CA . ALA A 1 108 ? 22.197 0.199 -4.834 1.00 67.06 108 ALA A CA 1
ATOM 876 C C . ALA A 1 108 ? 21.241 -1.000 -4.691 1.00 67.06 108 ALA A C 1
ATOM 878 O O . ALA A 1 108 ? 20.133 -0.842 -4.181 1.00 67.06 108 ALA A O 1
ATOM 879 N N . TYR A 1 109 ? 21.684 -2.210 -5.047 1.00 67.25 109 TYR A N 1
ATOM 880 C CA . TYR A 1 109 ? 20.890 -3.431 -4.892 1.00 67.25 109 TYR A CA 1
ATOM 881 C C . TYR A 1 1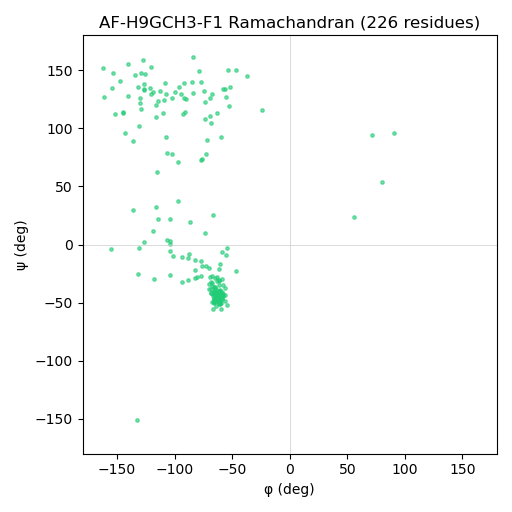09 ? 20.602 -3.746 -3.415 1.00 67.25 109 TYR A C 1
ATOM 883 O O . TYR A 1 109 ? 19.454 -3.963 -3.021 1.00 67.25 109 TYR A O 1
ATOM 891 N N . ASN A 1 110 ? 21.631 -3.678 -2.566 1.00 73.31 110 ASN A N 1
ATOM 892 C CA . ASN A 1 110 ? 21.486 -3.934 -1.131 1.00 73.31 110 ASN A CA 1
ATOM 893 C C . ASN A 1 110 ? 20.573 -2.908 -0.439 1.00 73.31 110 ASN A C 1
ATOM 895 O O . ASN A 1 110 ? 19.714 -3.281 0.362 1.00 73.31 110 ASN A O 1
ATOM 899 N N . SER A 1 111 ? 20.703 -1.620 -0.774 1.00 77.69 111 SER A N 1
ATOM 900 C CA . SER A 1 111 ? 19.824 -0.579 -0.223 1.00 77.69 111 SER A CA 1
ATOM 901 C C . SER A 1 111 ? 18.370 -0.742 -0.679 1.00 77.69 111 SER A C 1
ATOM 903 O O . SER A 1 111 ? 17.460 -0.556 0.129 1.00 77.69 111 SER A O 1
ATOM 905 N N . ALA A 1 112 ? 18.137 -1.174 -1.922 1.00 75.75 112 ALA A N 1
ATOM 906 C CA . ALA A 1 112 ? 16.803 -1.455 -2.440 1.00 75.75 112 ALA A CA 1
ATOM 907 C C . ALA A 1 112 ? 16.098 -2.613 -1.709 1.00 75.75 112 ALA A C 1
ATOM 909 O O . ALA A 1 112 ? 14.919 -2.494 -1.361 1.00 75.75 112 ALA A O 1
ATOM 910 N N . ILE A 1 113 ? 16.816 -3.704 -1.421 1.00 78.69 113 ILE A N 1
ATOM 911 C CA . ILE A 1 113 ? 16.281 -4.836 -0.647 1.00 78.69 113 ILE A CA 1
ATOM 912 C C . ILE A 1 113 ? 15.903 -4.397 0.765 1.00 78.69 113 ILE A C 1
ATOM 914 O O . ILE A 1 113 ? 14.790 -4.664 1.221 1.00 78.69 113 ILE A O 1
ATOM 918 N N . ILE A 1 114 ? 16.812 -3.703 1.454 1.00 82.94 114 ILE A N 1
ATOM 919 C CA . ILE A 1 114 ? 16.583 -3.225 2.822 1.00 82.94 114 ILE A CA 1
ATOM 920 C C . ILE A 1 114 ? 15.355 -2.306 2.857 1.00 82.94 114 ILE A C 1
ATOM 922 O O . ILE A 1 114 ? 14.486 -2.457 3.716 1.00 82.94 114 ILE A O 1
ATOM 926 N N . TYR A 1 115 ? 15.243 -1.403 1.881 1.00 84.19 115 TYR A N 1
ATOM 927 C CA . TYR A 1 115 ? 14.115 -0.489 1.749 1.00 84.19 115 TYR A CA 1
ATOM 928 C C . TYR A 1 115 ? 12.776 -1.221 1.595 1.00 84.19 115 TYR A C 1
ATOM 930 O O . TYR A 1 115 ? 11.825 -0.958 2.336 1.00 84.19 115 TYR A O 1
ATOM 938 N N . ARG A 1 116 ? 12.707 -2.181 0.662 1.00 80.62 116 ARG A N 1
ATOM 939 C CA . ARG A 1 116 ? 11.518 -3.022 0.451 1.00 80.62 116 ARG A CA 1
ATOM 940 C C . ARG A 1 116 ? 11.178 -3.856 1.684 1.00 80.62 116 ARG A C 1
ATOM 942 O O . ARG A 1 116 ? 9.995 -4.032 1.981 1.00 80.62 116 ARG A O 1
ATOM 949 N N . GLY A 1 117 ? 12.187 -4.312 2.424 1.00 83.62 117 GLY A N 1
ATOM 950 C CA . GLY A 1 117 ? 12.022 -4.985 3.709 1.00 83.62 117 GLY A CA 1
ATOM 951 C C . GLY A 1 117 ? 11.318 -4.100 4.740 1.00 83.62 117 GLY A C 1
ATOM 952 O O . GLY A 1 117 ? 10.259 -4.475 5.242 1.00 83.62 117 GLY A O 1
ATOM 953 N N . PHE A 1 118 ? 11.843 -2.898 5.006 1.00 87.62 118 PHE A N 1
ATOM 954 C CA . PHE A 1 118 ? 11.226 -1.947 5.944 1.00 87.62 118 PHE A CA 1
ATOM 955 C C . PHE A 1 118 ? 9.795 -1.583 5.557 1.00 87.62 118 PHE A C 1
ATOM 957 O O . PHE A 1 118 ? 8.902 -1.580 6.404 1.00 87.62 118 PHE A O 1
ATOM 964 N N . TRP A 1 119 ? 9.571 -1.312 4.274 1.00 87.50 119 TRP A N 1
ATOM 965 C CA . TRP A 1 119 ? 8.248 -1.002 3.749 1.00 87.50 119 TRP A CA 1
ATOM 966 C C . TRP A 1 119 ? 7.249 -2.145 3.990 1.00 87.50 119 TRP A C 1
ATOM 968 O O . TRP A 1 119 ? 6.146 -1.907 4.484 1.00 87.50 119 TRP A O 1
ATOM 978 N N . SER A 1 120 ? 7.665 -3.391 3.740 1.00 85.50 120 SER A N 1
ATOM 979 C CA . SER A 1 120 ? 6.839 -4.584 3.973 1.00 85.50 120 SER A CA 1
ATOM 980 C C . SER A 1 120 ? 6.537 -4.803 5.460 1.00 85.50 120 SER A C 1
ATOM 982 O O . SER A 1 120 ? 5.407 -5.131 5.816 1.00 85.50 120 SER A O 1
ATOM 984 N N . VAL A 1 121 ? 7.517 -4.583 6.346 1.00 90.94 121 VAL A N 1
ATOM 985 C CA . VAL A 1 121 ? 7.339 -4.710 7.804 1.00 90.94 121 VAL A CA 1
ATOM 986 C C . VAL A 1 121 ? 6.365 -3.662 8.344 1.00 90.94 121 VAL A C 1
ATOM 988 O O . VAL A 1 121 ? 5.461 -4.006 9.104 1.00 90.94 121 VAL A O 1
ATOM 991 N N . LEU A 1 122 ? 6.515 -2.395 7.946 1.00 92.06 122 LEU A N 1
ATOM 992 C CA . LEU A 1 122 ? 5.628 -1.310 8.383 1.00 92.06 122 LEU A CA 1
ATOM 993 C C . LEU A 1 122 ? 4.186 -1.542 7.942 1.00 92.06 122 LEU A C 1
ATOM 995 O O . LEU A 1 122 ? 3.251 -1.313 8.711 1.00 92.06 122 LEU A O 1
ATOM 999 N N . LEU A 1 123 ? 4.005 -2.040 6.724 1.00 88.88 123 LEU A N 1
ATOM 1000 C CA . LEU A 1 123 ? 2.694 -2.416 6.236 1.00 88.88 123 LEU A CA 1
ATOM 1001 C C . LEU A 1 123 ? 2.112 -3.599 7.021 1.00 88.88 123 LEU A C 1
ATOM 1003 O O . LEU A 1 123 ? 0.957 -3.519 7.438 1.00 88.88 123 LEU A O 1
ATOM 1007 N N . LEU A 1 124 ? 2.879 -4.672 7.242 1.00 90.88 124 LEU A N 1
ATOM 1008 C CA . LEU A 1 124 ? 2.413 -5.820 8.025 1.00 90.88 124 LEU A CA 1
ATOM 1009 C C . LEU A 1 124 ? 1.966 -5.374 9.422 1.00 90.88 124 LEU A C 1
ATOM 1011 O O . LEU A 1 124 ? 0.895 -5.763 9.886 1.00 90.88 124 LEU A O 1
ATOM 1015 N N . LEU A 1 125 ? 2.746 -4.497 10.059 1.00 95.25 125 LEU A N 1
ATOM 1016 C CA . LEU A 1 125 ? 2.388 -3.891 11.336 1.00 95.25 125 LEU A CA 1
ATOM 1017 C C . LEU A 1 125 ? 1.083 -3.087 11.236 1.00 95.25 125 LEU A C 1
ATOM 1019 O O . LEU A 1 125 ? 0.226 -3.213 12.111 1.00 95.25 125 LEU A O 1
ATOM 1023 N N . GLY A 1 126 ? 0.891 -2.313 10.164 1.00 93.69 126 GLY A N 1
ATOM 1024 C CA . GLY A 1 126 ? -0.355 -1.592 9.892 1.00 93.69 126 GLY A CA 1
ATOM 1025 C C . GLY A 1 126 ? -1.567 -2.524 9.792 1.00 93.69 126 GLY A C 1
ATOM 1026 O O . GLY A 1 126 ? -2.576 -2.291 10.456 1.00 93.69 126 GLY A O 1
ATOM 1027 N N . VAL A 1 127 ? -1.453 -3.623 9.039 1.00 92.25 127 VAL A N 1
ATOM 1028 C CA . VAL A 1 127 ? -2.523 -4.626 8.874 1.00 92.25 127 VAL A CA 1
ATOM 1029 C C . VAL A 1 127 ? -2.874 -5.289 10.206 1.00 92.25 127 VAL A C 1
ATOM 1031 O O . VAL A 1 127 ? -4.047 -5.339 10.576 1.00 92.25 127 VAL A O 1
ATOM 1034 N N . VAL A 1 128 ? -1.870 -5.741 10.965 1.00 95.38 128 VAL A N 1
ATOM 1035 C CA . VAL A 1 128 ? -2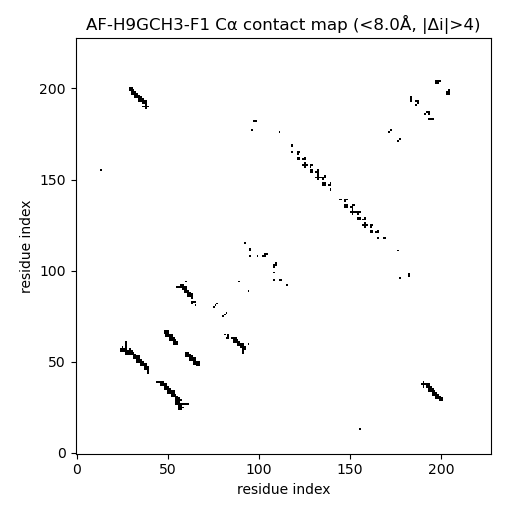.079 -6.324 12.301 1.00 95.38 128 VAL A CA 1
ATOM 1036 C C . VAL A 1 128 ? -2.773 -5.319 13.222 1.00 95.38 128 VAL A C 1
ATOM 1038 O O . VAL A 1 128 ? -3.721 -5.672 13.923 1.00 95.38 128 VAL A O 1
ATOM 1041 N N . THR A 1 129 ? -2.361 -4.052 13.172 1.00 95.62 129 THR A N 1
ATOM 1042 C CA . THR A 1 129 ? -2.961 -2.976 13.969 1.00 95.62 129 THR A CA 1
ATOM 1043 C C . THR A 1 129 ? -4.440 -2.768 13.623 1.00 95.62 129 THR A C 1
ATOM 1045 O O . THR A 1 129 ? -5.254 -2.643 14.536 1.00 95.62 129 THR A O 1
ATOM 1048 N N . VAL A 1 130 ? -4.825 -2.801 12.340 1.00 94.62 130 VAL A N 1
ATOM 1049 C CA . VAL A 1 130 ? -6.238 -2.719 11.914 1.00 94.62 130 VAL A CA 1
ATOM 1050 C C . VAL A 1 130 ? -7.055 -3.910 12.400 1.00 94.62 130 VAL A C 1
ATOM 1052 O O . VAL A 1 130 ? -8.188 -3.723 12.847 1.00 94.62 130 VAL A O 1
ATOM 1055 N N . ILE A 1 131 ? -6.507 -5.125 12.334 1.00 94.69 131 ILE A N 1
ATOM 1056 C CA . ILE A 1 131 ? -7.197 -6.335 12.805 1.00 94.69 131 ILE A CA 1
ATOM 1057 C C . ILE A 1 131 ? -7.482 -6.217 14.308 1.00 94.69 131 ILE A C 1
ATOM 1059 O O . ILE A 1 131 ? -8.620 -6.406 14.743 1.00 94.69 131 ILE A O 1
ATOM 1063 N N . VAL A 1 132 ? -6.474 -5.823 15.090 1.00 95.69 132 VAL A N 1
ATOM 1064 C CA . VAL A 1 132 ? -6.601 -5.606 16.538 1.00 95.69 132 VAL A CA 1
ATOM 1065 C C . VAL A 1 132 ? -7.583 -4.467 16.850 1.00 95.69 132 VAL A C 1
ATOM 1067 O O . VAL A 1 132 ? -8.446 -4.619 17.717 1.00 95.69 132 VAL A O 1
ATOM 1070 N N . ALA A 1 133 ? -7.517 -3.350 16.119 1.00 94.25 133 ALA A N 1
ATOM 1071 C CA . ALA A 1 133 ? -8.451 -2.232 16.264 1.00 94.25 133 ALA A CA 1
ATOM 1072 C C . ALA A 1 133 ? -9.903 -2.663 16.006 1.00 94.25 133 ALA A C 1
ATOM 1074 O O . ALA A 1 133 ? -10.800 -2.360 16.795 1.00 94.25 133 ALA A O 1
ATOM 1075 N N . SER A 1 134 ? -10.121 -3.415 14.925 1.00 92.19 134 SER A N 1
ATOM 1076 C CA . SER A 1 134 ? -11.435 -3.920 14.521 1.00 92.19 134 SER A CA 1
ATOM 1077 C C . SER A 1 134 ? -12.008 -4.866 15.569 1.00 92.19 134 SER A C 1
ATOM 1079 O O . SER A 1 134 ? -13.173 -4.728 15.936 1.00 92.19 134 SER A O 1
ATOM 1081 N N . PHE A 1 135 ? -11.184 -5.767 16.114 1.00 93.44 135 PHE A N 1
ATOM 1082 C CA . PHE A 1 135 ? -11.579 -6.645 17.212 1.00 93.44 135 PHE A CA 1
ATOM 1083 C C . PHE A 1 135 ? -12.081 -5.845 18.423 1.00 93.44 135 PHE A C 1
ATOM 1085 O O . PHE A 1 135 ? -13.184 -6.098 18.909 1.00 93.44 135 PHE A O 1
ATOM 1092 N N . PHE A 1 136 ? -11.343 -4.818 18.862 1.00 93.38 136 PHE A N 1
ATOM 1093 C CA . PHE A 1 136 ? -11.778 -3.981 19.985 1.00 93.38 136 PHE A CA 1
ATOM 1094 C C . PHE A 1 136 ? -13.094 -3.246 19.713 1.00 93.38 136 PHE A C 1
ATOM 1096 O O . PHE A 1 136 ? -13.947 -3.200 20.598 1.00 93.38 136 PHE A O 1
ATOM 1103 N N . ILE A 1 137 ? -13.289 -2.702 18.507 1.00 90.75 137 ILE A N 1
ATOM 1104 C CA . ILE A 1 137 ? -14.530 -2.001 18.144 1.00 90.75 137 ILE A CA 1
ATOM 1105 C C . ILE A 1 137 ? -15.723 -2.961 18.057 1.00 90.75 137 ILE A C 1
ATOM 1107 O O . ILE A 1 137 ? -16.799 -2.632 18.558 1.00 90.75 137 ILE A O 1
ATOM 1111 N N . ILE A 1 138 ? -15.545 -4.155 17.483 1.00 90.31 138 ILE A N 1
ATOM 1112 C CA . ILE A 1 138 ? -16.601 -5.177 17.402 1.00 90.31 138 ILE A CA 1
ATOM 1113 C C . ILE A 1 138 ? -17.008 -5.628 18.805 1.00 90.31 138 ILE A C 1
ATOM 1115 O O . ILE A 1 138 ? -18.198 -5.702 19.101 1.00 90.31 138 ILE A O 1
ATOM 1119 N N . CYS A 1 139 ? -16.041 -5.866 19.695 1.00 90.31 139 CYS A N 1
ATOM 1120 C CA . CYS A 1 139 ? -16.318 -6.199 21.090 1.00 90.31 139 CYS A CA 1
ATOM 1121 C C . CYS A 1 139 ? -16.944 -5.025 21.864 1.00 90.31 139 CYS A C 1
ATOM 1123 O O . CYS A 1 139 ? -17.706 -5.247 22.802 1.00 90.31 139 CYS A O 1
ATOM 1125 N N . ALA A 1 140 ? -16.689 -3.772 21.487 1.00 88.12 140 ALA A N 1
ATOM 1126 C CA . ALA A 1 140 ? -17.235 -2.618 22.201 1.00 88.12 140 ALA A CA 1
ATOM 1127 C C . ALA A 1 140 ? -18.775 -2.547 22.163 1.00 88.12 140 ALA A C 1
ATOM 1129 O O . ALA A 1 140 ? -19.377 -2.095 23.137 1.00 88.12 140 ALA A O 1
ATOM 1130 N N . ALA A 1 141 ? -19.404 -3.029 21.084 1.00 81.50 141 ALA A N 1
ATOM 1131 C CA . ALA A 1 141 ? -20.856 -3.006 20.903 1.00 81.50 141 ALA A CA 1
ATOM 1132 C C . ALA A 1 141 ? -21.633 -3.905 21.895 1.00 81.50 141 ALA A C 1
ATOM 1134 O O . ALA A 1 141 ? -22.489 -3.370 22.601 1.00 81.50 141 ALA A O 1
ATOM 1135 N N . PRO A 1 142 ? -21.358 -5.223 22.022 1.00 85.94 142 PRO A N 1
ATOM 1136 C CA . PRO A 1 142 ? -22.067 -6.084 22.973 1.00 85.94 142 PRO A CA 1
ATOM 1137 C C . PRO A 1 142 ? -21.750 -5.748 24.434 1.00 85.94 142 PRO A C 1
ATOM 1139 O O . PRO A 1 142 ? -22.616 -5.891 25.292 1.00 85.94 142 PRO A O 1
ATOM 1142 N N . PHE A 1 143 ? -20.532 -5.282 24.731 1.00 83.38 143 PHE A N 1
ATOM 1143 C CA . PHE A 1 143 ? -20.122 -4.956 26.101 1.00 83.38 143 PHE A CA 1
ATOM 1144 C C . PHE A 1 143 ? -20.466 -3.519 26.522 1.00 83.38 143 PHE A C 1
ATOM 1146 O O . PHE A 1 143 ? -20.258 -3.168 27.682 1.00 83.38 143 PHE A O 1
ATOM 1153 N N . GLY A 1 144 ? -20.936 -2.665 25.603 1.00 80.62 144 GLY A N 1
ATOM 1154 C CA . GLY A 1 144 ? -21.256 -1.259 25.882 1.00 80.62 144 GLY A CA 1
ATOM 1155 C C . GLY A 1 144 ? -20.089 -0.459 26.479 1.00 80.62 144 GLY A C 1
ATOM 1156 O O . GLY A 1 144 ? -20.304 0.525 27.186 1.00 80.62 144 GLY A O 1
ATOM 1157 N N . SER A 1 145 ? -18.844 -0.892 26.247 1.00 86.69 145 SER A N 1
ATOM 1158 C CA . SER A 1 145 ? -17.670 -0.371 26.951 1.00 86.69 145 SER A CA 1
ATOM 1159 C C . SER A 1 145 ? -17.043 0.807 26.211 1.00 86.69 145 SER A C 1
ATOM 1161 O O . SER A 1 145 ? -16.447 0.662 25.142 1.00 86.69 145 SER A O 1
ATOM 1163 N N . HIS A 1 146 ? -17.096 1.988 26.829 1.00 85.81 146 HIS A N 1
ATOM 1164 C CA . HIS A 1 146 ? -16.452 3.198 26.309 1.00 85.81 146 HIS A CA 1
ATOM 1165 C C . HIS A 1 146 ? -14.918 3.071 26.227 1.00 85.81 146 HIS A C 1
ATOM 1167 O O . HIS A 1 146 ? -14.282 3.688 25.372 1.00 85.81 146 HIS A O 1
ATOM 1173 N N . VAL A 1 147 ? -14.310 2.249 27.091 1.00 90.81 147 VAL A N 1
ATOM 1174 C CA . VAL A 1 147 ? -12.862 1.991 27.067 1.00 90.81 147 VAL A CA 1
ATOM 1175 C C . VAL A 1 147 ? -12.472 1.258 25.785 1.00 90.81 147 VAL A C 1
ATOM 1177 O O . VAL A 1 147 ? -11.496 1.643 25.150 1.00 90.81 147 VAL A O 1
ATOM 1180 N N . LEU A 1 148 ? -13.262 0.267 25.354 1.00 89.94 148 LEU A N 1
ATOM 1181 C CA . LEU A 1 148 ? -12.997 -0.478 24.119 1.00 89.94 148 LEU A CA 1
ATOM 1182 C C . LEU A 1 148 ? -13.118 0.410 22.876 1.00 89.94 148 LEU A C 1
ATOM 1184 O O . LEU A 1 148 ? -12.251 0.347 22.007 1.00 89.94 148 LEU A O 1
ATOM 1188 N N . TYR A 1 149 ? -14.116 1.301 22.826 1.00 88.94 149 TYR A N 1
ATOM 1189 C CA . TYR A 1 149 ? -14.224 2.295 21.751 1.00 88.94 149 TYR A CA 1
ATOM 1190 C C . TYR A 1 149 ? -13.011 3.231 21.699 1.00 88.94 149 TYR A C 1
ATOM 1192 O O . TYR A 1 149 ? -12.478 3.494 20.621 1.00 88.94 149 TYR A O 1
ATOM 1200 N N . LYS A 1 150 ? -12.538 3.705 22.859 1.00 91.12 150 LYS A N 1
ATOM 1201 C CA . LYS A 1 150 ? -11.367 4.588 22.948 1.00 91.12 150 LYS A CA 1
ATOM 1202 C C . LYS A 1 150 ? -10.082 3.877 22.516 1.00 91.12 150 LYS A C 1
ATOM 1204 O O . LYS A 1 150 ? -9.314 4.433 21.734 1.00 91.12 150 LYS A O 1
ATOM 1209 N N . THR A 1 151 ? -9.864 2.653 22.993 1.00 94.38 151 THR A N 1
ATOM 1210 C CA . THR A 1 151 ? -8.687 1.843 22.655 1.00 94.38 151 THR A CA 1
ATOM 1211 C C . THR A 1 151 ? -8.688 1.457 21.178 1.00 94.38 151 THR A C 1
ATOM 1213 O O . THR A 1 151 ? -7.703 1.704 20.487 1.00 94.38 151 THR A O 1
ATOM 1216 N N . GLY A 1 152 ? -9.803 0.929 20.662 1.00 92.62 152 GLY A N 1
ATOM 1217 C CA . GLY A 1 152 ? -9.942 0.567 19.250 1.00 92.62 152 GLY A CA 1
ATOM 1218 C C . GLY A 1 152 ? -9.752 1.765 18.318 1.00 92.62 152 GLY A C 1
ATOM 1219 O O . GLY A 1 152 ? -9.001 1.676 17.350 1.00 92.62 152 GLY A O 1
ATOM 1220 N N . GLY A 1 153 ? -10.341 2.919 18.652 1.00 91.56 153 GLY A N 1
ATOM 1221 C CA . GLY A 1 153 ? -10.128 4.164 17.910 1.00 91.56 153 GLY A CA 1
ATOM 1222 C C . GLY A 1 153 ? -8.662 4.614 17.908 1.00 91.56 153 GLY A C 1
ATOM 1223 O O . GLY A 1 153 ? -8.146 5.019 16.869 1.00 91.56 153 GLY A O 1
ATOM 1224 N N . GLY A 1 154 ? -7.963 4.479 19.039 1.00 94.06 154 GLY A N 1
ATOM 1225 C CA . GLY A 1 154 ? -6.527 4.757 19.132 1.00 94.06 154 GLY A CA 1
ATOM 1226 C C . GLY A 1 154 ? -5.686 3.871 18.209 1.00 94.06 154 GLY A C 1
ATOM 1227 O O . GLY A 1 154 ? -4.825 4.378 17.490 1.00 94.06 154 GLY A O 1
ATOM 1228 N N . PHE A 1 155 ? -5.973 2.567 18.162 1.00 96.00 155 PHE A N 1
ATOM 1229 C CA . PHE A 1 155 ? -5.300 1.653 17.235 1.00 96.00 155 PHE A CA 1
ATOM 1230 C C . PHE A 1 155 ? -5.612 1.976 15.766 1.00 96.00 155 PHE A C 1
ATOM 1232 O O . PHE A 1 155 ? -4.706 1.920 14.939 1.00 96.00 155 PHE A O 1
ATOM 1239 N N . PHE A 1 156 ? -6.835 2.399 15.427 1.00 94.06 156 PHE A N 1
ATOM 1240 C CA . PHE A 1 156 ? -7.148 2.877 14.073 1.00 94.06 156 PHE A CA 1
ATOM 1241 C C . PHE A 1 156 ? -6.324 4.107 13.670 1.00 94.06 156 PHE A C 1
ATOM 1243 O O . PHE A 1 156 ? -5.832 4.169 12.544 1.00 94.06 156 PHE A O 1
ATOM 1250 N N . ILE A 1 157 ? -6.120 5.061 14.585 1.00 94.19 157 ILE A N 1
ATOM 1251 C CA . ILE A 1 157 ? -5.258 6.227 14.334 1.00 94.19 157 ILE A CA 1
ATOM 1252 C C . ILE A 1 157 ? -3.806 5.781 14.115 1.00 94.19 157 ILE A C 1
ATOM 1254 O O . ILE A 1 157 ? -3.172 6.213 13.152 1.00 94.19 157 ILE A O 1
ATOM 1258 N N . ALA A 1 158 ? -3.289 4.884 14.960 1.00 96.06 158 ALA A N 1
ATOM 1259 C CA . ALA A 1 158 ? -1.940 4.339 14.808 1.00 96.06 158 ALA A CA 1
ATOM 1260 C C . ALA A 1 158 ? -1.759 3.609 13.464 1.00 96.06 158 ALA A C 1
ATOM 1262 O O . ALA A 1 158 ? -0.763 3.829 12.775 1.00 96.06 158 ALA A O 1
ATOM 1263 N N . ALA A 1 159 ? -2.744 2.809 13.047 1.00 95.06 159 ALA A N 1
ATOM 1264 C CA . ALA A 1 159 ? -2.749 2.162 11.738 1.00 95.06 159 ALA A CA 1
ATOM 1265 C C . ALA A 1 159 ? -2.724 3.183 10.590 1.00 95.06 159 ALA A C 1
ATOM 1267 O O . ALA A 1 159 ? -1.949 3.028 9.649 1.00 95.06 159 ALA A O 1
ATOM 1268 N N . GLY A 1 160 ? -3.513 4.259 10.684 1.00 93.44 160 GLY A N 1
ATOM 1269 C CA . GLY A 1 160 ? -3.507 5.343 9.699 1.00 93.44 160 GLY A CA 1
ATOM 1270 C C . GLY A 1 160 ? -2.137 6.013 9.553 1.00 93.44 160 GLY A C 1
ATOM 1271 O O . GLY A 1 160 ? -1.687 6.260 8.434 1.00 93.44 160 GLY A O 1
ATOM 1272 N N . ILE A 1 161 ? -1.431 6.244 10.664 1.00 95.69 161 ILE A N 1
ATOM 1273 C CA . ILE A 1 161 ? -0.059 6.776 10.650 1.00 95.69 161 ILE A CA 1
ATOM 1274 C C . ILE A 1 161 ? 0.893 5.786 9.966 1.00 95.69 161 ILE A C 1
ATOM 1276 O O . ILE A 1 161 ? 1.649 6.184 9.081 1.00 95.69 161 ILE A O 1
ATOM 1280 N N . LEU A 1 162 ? 0.830 4.499 10.322 1.00 95.38 162 LEU A N 1
ATOM 1281 C CA . LEU A 1 162 ? 1.662 3.459 9.706 1.00 95.38 162 LEU A CA 1
ATOM 1282 C C . LEU A 1 162 ? 1.437 3.370 8.193 1.00 95.38 162 LEU A C 1
ATOM 1284 O O . LEU A 1 162 ? 2.402 3.382 7.434 1.00 95.38 162 LEU A O 1
ATOM 1288 N N . PHE A 1 163 ? 0.185 3.356 7.731 1.00 91.94 163 PHE A N 1
ATOM 1289 C CA . PHE A 1 163 ? -0.105 3.331 6.297 1.00 91.94 163 PHE A CA 1
ATOM 1290 C C . PHE A 1 163 ? 0.294 4.621 5.586 1.00 91.94 163 PHE A C 1
ATOM 1292 O O . PHE A 1 163 ? 0.764 4.566 4.453 1.00 91.94 163 PHE A O 1
ATOM 1299 N N . THR A 1 164 ? 0.197 5.773 6.250 1.00 92.44 164 THR A N 1
ATOM 1300 C CA . THR A 1 164 ? 0.716 7.030 5.695 1.00 92.44 164 THR A CA 1
ATOM 1301 C C . THR A 1 164 ? 2.228 6.938 5.476 1.00 92.44 164 THR A C 1
ATOM 1303 O O . THR A 1 164 ? 2.710 7.297 4.404 1.00 92.44 164 THR A O 1
ATOM 1306 N N . LEU A 1 165 ? 2.979 6.384 6.435 1.00 93.44 165 LEU A N 1
ATOM 1307 C CA . LEU A 1 165 ? 4.416 6.133 6.274 1.00 93.44 165 LEU A CA 1
ATOM 1308 C C . LEU A 1 165 ? 4.699 5.160 5.121 1.00 93.44 165 LEU A C 1
ATOM 1310 O O . LEU A 1 165 ? 5.602 5.410 4.329 1.00 93.44 165 LEU A O 1
ATOM 1314 N N . VAL A 1 166 ? 3.909 4.093 4.978 1.00 90.44 166 VAL A N 1
ATOM 1315 C CA . VAL A 1 166 ? 4.013 3.137 3.858 1.00 90.44 166 VAL A CA 1
ATOM 1316 C C . VAL A 1 166 ? 3.808 3.831 2.509 1.00 90.44 166 VAL A C 1
ATOM 1318 O O . VAL A 1 166 ? 4.571 3.578 1.578 1.00 90.44 166 VAL A O 1
ATOM 1321 N N . VAL A 1 167 ? 2.822 4.725 2.394 1.00 88.44 167 VAL A N 1
ATOM 1322 C CA . VAL A 1 167 ? 2.574 5.499 1.166 1.00 88.44 167 VAL A CA 1
ATOM 1323 C C . VAL A 1 167 ? 3.722 6.469 0.888 1.00 88.44 167 VAL A C 1
ATOM 1325 O O . VAL A 1 167 ? 4.205 6.532 -0.238 1.00 88.44 167 VAL A O 1
ATOM 1328 N N . VAL A 1 168 ? 4.217 7.185 1.901 1.00 90.00 168 VAL A N 1
ATOM 1329 C CA . VAL A 1 168 ? 5.374 8.086 1.751 1.00 90.00 168 VAL A CA 1
ATOM 1330 C C . VAL A 1 168 ? 6.607 7.317 1.281 1.00 90.00 168 VAL A C 1
ATOM 1332 O O . VAL A 1 168 ? 7.287 7.749 0.352 1.00 90.00 168 VAL A O 1
ATOM 1335 N N . LEU A 1 169 ? 6.872 6.153 1.873 1.00 87.75 169 LEU A N 1
ATOM 1336 C CA . LEU A 1 169 ? 7.965 5.287 1.448 1.00 87.75 169 LEU A CA 1
ATOM 1337 C C . LEU A 1 169 ? 7.754 4.779 0.011 1.00 87.75 169 LEU A C 1
ATOM 1339 O O . LEU A 1 169 ? 8.669 4.805 -0.803 1.00 87.75 169 LEU A O 1
ATOM 1343 N N . TYR A 1 170 ? 6.538 4.393 -0.367 1.00 83.38 170 TYR A N 1
ATOM 1344 C CA . TYR A 1 170 ? 6.254 4.020 -1.754 1.00 83.38 170 TYR A CA 1
ATOM 1345 C C . TYR A 1 170 ? 6.568 5.163 -2.740 1.00 83.38 170 TYR A C 1
ATOM 1347 O O . TYR A 1 170 ? 7.202 4.951 -3.773 1.00 83.38 170 TYR A O 1
ATOM 1355 N N . VAL A 1 171 ? 6.203 6.399 -2.396 1.00 83.94 171 VAL A N 1
ATOM 1356 C CA . VAL A 1 171 ? 6.497 7.575 -3.224 1.00 83.94 171 VAL A CA 1
ATOM 1357 C C . VAL A 1 171 ? 8.005 7.841 -3.315 1.00 83.94 171 VAL A C 1
ATOM 1359 O O . VAL A 1 171 ? 8.509 8.131 -4.400 1.00 83.94 171 VAL A O 1
ATOM 1362 N N . ILE A 1 172 ? 8.743 7.716 -2.209 1.00 83.75 172 ILE A N 1
ATOM 1363 C CA . ILE A 1 172 ? 10.208 7.857 -2.201 1.00 83.75 172 ILE A CA 1
ATOM 1364 C C . ILE A 1 172 ? 10.860 6.753 -3.040 1.00 83.75 172 ILE A C 1
ATOM 1366 O O . ILE A 1 172 ? 11.763 7.044 -3.820 1.00 83.75 172 ILE A O 1
ATOM 1370 N N . TRP A 1 173 ? 10.393 5.509 -2.934 1.00 79.00 173 TRP A N 1
ATOM 1371 C CA . TRP A 1 173 ? 10.868 4.395 -3.756 1.00 79.00 173 TRP A CA 1
ATOM 1372 C C . TRP A 1 173 ? 10.767 4.721 -5.245 1.00 79.00 173 TRP A C 1
ATOM 1374 O O . TRP A 1 173 ? 11.757 4.665 -5.974 1.00 79.00 173 TRP A O 1
ATOM 1384 N N . VAL A 1 174 ? 9.578 5.145 -5.665 1.00 74.31 174 VAL A N 1
ATOM 1385 C CA . VAL A 1 174 ? 9.280 5.518 -7.044 1.00 74.31 174 VAL A CA 1
ATOM 1386 C C . VAL A 1 174 ? 10.129 6.699 -7.527 1.00 74.31 174 VAL A C 1
ATOM 1388 O O . VAL A 1 174 ? 10.590 6.700 -8.665 1.00 74.31 174 VAL A O 1
ATOM 1391 N N . GLN A 1 175 ? 10.326 7.724 -6.695 1.00 73.56 175 GLN A N 1
ATOM 1392 C CA . GLN A 1 175 ? 10.980 8.961 -7.132 1.00 73.56 175 GLN A CA 1
ATOM 1393 C C . GLN A 1 175 ? 12.505 8.960 -6.996 1.00 73.56 175 GLN A C 1
ATOM 1395 O O . GLN A 1 175 ? 13.163 9.673 -7.753 1.00 73.56 175 GLN A O 1
ATOM 1400 N N . ALA A 1 176 ? 13.051 8.237 -6.018 1.00 67.88 176 ALA A N 1
ATOM 1401 C CA . ALA A 1 176 ? 14.456 8.334 -5.623 1.00 67.88 176 ALA A CA 1
ATOM 1402 C C . ALA A 1 176 ? 15.242 7.031 -5.813 1.00 67.88 176 ALA A C 1
ATOM 1404 O O . ALA A 1 176 ? 16.445 7.091 -6.048 1.00 67.88 176 ALA A O 1
ATOM 1405 N N . MET A 1 177 ? 14.589 5.868 -5.713 1.00 64.94 177 MET A N 1
ATOM 1406 C CA . MET A 1 177 ? 15.276 4.568 -5.761 1.00 64.94 177 MET A CA 1
ATOM 1407 C C . MET A 1 177 ? 15.103 3.850 -7.102 1.00 64.94 177 MET A C 1
ATOM 1409 O O . MET A 1 177 ? 15.974 3.078 -7.501 1.00 64.94 177 MET A O 1
ATOM 1413 N N . ALA A 1 178 ? 14.015 4.116 -7.828 1.00 66.69 178 ALA A N 1
ATOM 1414 C CA . ALA A 1 178 ? 13.826 3.613 -9.182 1.00 66.69 178 ALA A CA 1
ATOM 1415 C C . ALA A 1 178 ? 14.760 4.356 -10.155 1.00 66.69 178 ALA A C 1
ATOM 1417 O O . ALA A 1 178 ? 14.409 5.392 -10.721 1.00 66.69 178 ALA A O 1
ATOM 1418 N N . ASN A 1 179 ? 15.975 3.835 -10.350 1.00 67.56 179 ASN A N 1
ATOM 1419 C CA . ASN A 1 179 ? 16.932 4.395 -11.302 1.00 67.56 179 ASN A CA 1
ATOM 1420 C C . ASN A 1 179 ? 16.573 4.015 -12.748 1.00 67.56 179 ASN A C 1
ATOM 1422 O O . ASN A 1 179 ? 17.201 3.167 -13.386 1.00 67.56 179 ASN A O 1
ATOM 1426 N N . LEU A 1 180 ? 15.515 4.651 -13.246 1.00 69.31 180 LEU A N 1
ATOM 1427 C CA . LEU A 1 180 ? 14.963 4.418 -14.575 1.00 69.31 180 LEU A CA 1
ATOM 1428 C C . LEU A 1 180 ? 15.934 4.811 -15.695 1.00 69.31 180 LEU A C 1
ATOM 1430 O O . LEU A 1 180 ? 15.906 4.231 -16.774 1.00 69.31 180 LEU A O 1
ATOM 1434 N N . GLU A 1 181 ? 16.801 5.789 -15.441 1.00 69.56 181 GLU A N 1
ATOM 1435 C CA . GLU A 1 181 ? 17.764 6.288 -16.422 1.00 69.56 181 GLU A CA 1
ATOM 1436 C C . GLU A 1 181 ? 18.794 5.211 -16.769 1.00 69.56 181 GLU A C 1
ATOM 1438 O O . GLU A 1 181 ? 18.941 4.858 -17.938 1.00 69.56 181 GLU A O 1
ATOM 1443 N N . ASN A 1 182 ? 19.405 4.588 -15.756 1.00 68.56 182 ASN A N 1
ATOM 1444 C CA . ASN A 1 182 ? 20.303 3.455 -15.980 1.00 68.56 182 ASN A CA 1
ATOM 1445 C C . ASN A 1 182 ? 19.579 2.274 -16.637 1.00 68.56 182 ASN A C 1
ATOM 1447 O O . ASN A 1 182 ? 20.187 1.553 -17.421 1.00 68.56 182 ASN A O 1
ATOM 1451 N N . TYR A 1 183 ? 18.284 2.092 -16.362 1.00 71.12 183 TYR A N 1
ATOM 1452 C CA . TYR A 1 183 ? 17.502 1.007 -16.961 1.00 71.12 183 TYR A CA 1
ATOM 1453 C C . TYR A 1 183 ? 17.365 1.207 -18.465 1.00 71.12 183 TYR A C 1
ATOM 1455 O O . TYR A 1 183 ? 17.667 0.313 -19.253 1.00 71.12 183 TYR A O 1
ATOM 1463 N N . VAL A 1 184 ? 16.964 2.416 -18.858 1.00 74.19 184 VAL A N 1
ATOM 1464 C CA . VAL A 1 184 ? 16.822 2.801 -20.259 1.00 74.19 184 VAL A CA 1
ATOM 1465 C C . VAL A 1 184 ? 18.173 2.759 -20.966 1.00 74.19 184 VAL A C 1
ATOM 1467 O O . VAL A 1 184 ? 18.237 2.251 -22.079 1.00 74.19 184 VAL A O 1
ATOM 1470 N N . ILE A 1 185 ? 19.249 3.244 -20.337 1.00 76.56 185 ILE A N 1
ATOM 1471 C CA . ILE A 1 185 ? 20.601 3.205 -20.916 1.00 76.56 185 ILE A CA 1
ATOM 1472 C C . ILE A 1 185 ? 21.028 1.762 -21.179 1.00 76.56 185 ILE A C 1
ATOM 1474 O O . ILE A 1 185 ? 21.422 1.450 -22.299 1.00 76.56 185 ILE A O 1
ATOM 1478 N N . MET A 1 186 ? 20.894 0.878 -20.188 1.00 74.69 186 MET A N 1
ATOM 1479 C CA . MET A 1 186 ? 21.243 -0.534 -20.345 1.00 74.69 186 MET A CA 1
ATOM 1480 C C . MET A 1 186 ? 20.408 -1.199 -21.437 1.00 74.69 186 MET A C 1
ATOM 1482 O O . MET A 1 186 ? 20.951 -1.893 -22.289 1.00 74.69 186 MET A O 1
ATOM 1486 N N . LYS A 1 187 ? 19.095 -0.947 -21.471 1.00 74.44 187 LYS A N 1
ATOM 1487 C CA . LYS A 1 187 ? 18.215 -1.553 -22.474 1.00 74.44 187 LYS A CA 1
ATOM 1488 C C . LYS A 1 187 ? 18.462 -1.017 -23.887 1.00 74.44 187 LYS A C 1
ATOM 1490 O O . LYS A 1 187 ? 18.277 -1.748 -24.856 1.00 74.44 187 LYS A O 1
ATOM 1495 N N . LYS A 1 188 ? 18.934 0.228 -24.005 1.00 79.38 188 LYS A N 1
ATOM 1496 C CA . LYS A 1 188 ? 19.329 0.840 -25.279 1.00 79.38 188 LYS A CA 1
ATOM 1497 C C . LYS A 1 188 ? 20.597 0.252 -25.891 1.00 79.38 188 LYS A C 1
ATOM 1499 O O . LYS A 1 188 ? 20.773 0.396 -27.097 1.00 79.38 188 LYS A O 1
ATOM 1504 N N . ILE A 1 189 ? 21.445 -0.415 -25.102 1.00 79.00 189 ILE A N 1
ATOM 1505 C CA . ILE A 1 189 ? 22.596 -1.166 -25.631 1.00 79.00 189 ILE A CA 1
ATOM 1506 C C . ILE A 1 189 ? 22.098 -2.293 -26.543 1.00 79.00 189 ILE A C 1
ATOM 1508 O O . ILE A 1 189 ? 22.608 -2.454 -27.648 1.00 79.00 189 ILE A O 1
ATOM 1512 N N . ASP A 1 190 ? 21.064 -3.014 -26.106 1.00 76.31 190 ASP A N 1
ATOM 1513 C CA . ASP A 1 190 ? 20.475 -4.118 -26.870 1.00 76.31 190 ASP A CA 1
ATOM 1514 C C . ASP A 1 190 ? 19.471 -3.633 -27.929 1.00 76.31 190 ASP A C 1
ATOM 1516 O O . ASP A 1 190 ? 19.268 -4.291 -28.947 1.00 76.31 190 ASP A O 1
ATOM 1520 N N . CYS A 1 191 ? 18.808 -2.496 -27.694 1.00 79.12 191 CYS A N 1
ATOM 1521 C CA . CYS A 1 191 ? 17.767 -1.968 -28.573 1.00 79.12 191 CYS A CA 1
ATOM 1522 C C . CYS A 1 191 ? 17.812 -0.432 -28.665 1.00 79.12 191 CYS A C 1
ATOM 1524 O O . CYS A 1 191 ? 17.220 0.253 -27.825 1.00 79.12 191 CYS A O 1
ATOM 1526 N N . PRO A 1 192 ? 18.471 0.137 -29.693 1.00 79.31 192 PRO A N 1
ATOM 1527 C CA . PRO A 1 192 ? 18.680 1.584 -29.812 1.00 79.31 192 PRO A CA 1
ATOM 1528 C C . PRO A 1 192 ? 17.385 2.413 -29.821 1.00 79.31 192 PRO A C 1
ATOM 1530 O O . PRO A 1 192 ? 17.340 3.490 -29.223 1.00 79.31 192 PRO A O 1
ATOM 1533 N N . ASP A 1 193 ? 16.320 1.876 -30.424 1.00 79.94 193 ASP A N 1
ATOM 1534 C CA . ASP A 1 193 ? 14.997 2.510 -30.539 1.00 79.94 193 ASP A CA 1
ATOM 1535 C C . ASP A 1 193 ? 14.081 2.251 -29.324 1.00 79.94 193 ASP A C 1
ATOM 1537 O O . ASP A 1 193 ? 12.860 2.387 -29.405 1.00 79.94 193 ASP A O 1
ATOM 1541 N N . PHE A 1 194 ? 14.645 1.859 -28.178 1.00 80.25 194 PHE A N 1
ATOM 1542 C CA . PHE A 1 194 ? 13.882 1.622 -26.954 1.00 80.25 194 PHE A CA 1
ATOM 1543 C C . PHE A 1 194 ? 13.424 2.927 -26.281 1.00 80.25 194 PHE A C 1
ATOM 1545 O O . PHE A 1 194 ? 14.210 3.848 -26.022 1.00 80.25 194 PHE A O 1
ATOM 1552 N N . SER A 1 195 ? 12.145 2.971 -25.910 1.00 76.31 195 SER A N 1
ATOM 1553 C CA . SER A 1 195 ? 11.524 4.039 -25.130 1.00 76.31 195 SER A CA 1
ATOM 1554 C C . SER A 1 195 ? 10.646 3.469 -24.014 1.00 76.31 195 SER A C 1
ATOM 1556 O O . SER A 1 195 ? 10.026 2.417 -24.152 1.00 76.31 195 SER A O 1
ATOM 1558 N N . LEU A 1 196 ? 10.613 4.170 -22.880 1.00 75.38 196 LEU A N 1
ATOM 1559 C CA . LEU A 1 196 ? 9.883 3.754 -21.689 1.00 75.38 196 LEU A CA 1
ATOM 1560 C C . LEU A 1 196 ? 9.016 4.903 -21.180 1.00 75.38 196 LEU A C 1
ATOM 1562 O O . LEU A 1 196 ? 9.508 5.999 -20.907 1.00 75.38 196 LEU A O 1
ATOM 1566 N N . TYR A 1 197 ? 7.729 4.629 -21.009 1.00 73.44 197 TYR A N 1
ATOM 1567 C CA . TYR A 1 197 ? 6.747 5.562 -20.477 1.00 73.44 197 TYR A CA 1
ATOM 1568 C C . TYR A 1 197 ? 6.206 5.027 -19.154 1.00 73.44 197 TYR A C 1
ATOM 1570 O O . TYR A 1 197 ? 5.457 4.058 -19.139 1.00 73.44 197 TYR A O 1
ATOM 1578 N N . ALA A 1 198 ? 6.565 5.663 -18.039 1.00 70.75 198 ALA A N 1
ATOM 1579 C CA . ALA A 1 198 ? 5.998 5.354 -16.728 1.00 70.75 198 ALA A CA 1
ATOM 1580 C C . ALA A 1 198 ? 4.903 6.369 -16.366 1.00 70.75 198 ALA A C 1
ATOM 1582 O O . ALA A 1 198 ? 5.103 7.584 -16.470 1.00 70.75 198 ALA A O 1
ATOM 1583 N N . ARG A 1 199 ? 3.745 5.874 -15.930 1.00 67.44 199 ARG A N 1
ATOM 1584 C CA . ARG A 1 199 ? 2.630 6.659 -15.404 1.00 67.44 199 ARG A CA 1
ATOM 1585 C C . ARG A 1 199 ? 2.334 6.216 -13.975 1.00 67.44 199 ARG A C 1
ATOM 1587 O O . ARG A 1 199 ? 2.146 5.037 -13.691 1.00 67.44 199 ARG A O 1
ATOM 1594 N N . TYR A 1 200 ? 2.255 7.206 -13.098 1.00 63.59 200 TYR A N 1
ATOM 1595 C CA . TYR A 1 200 ? 1.789 7.054 -11.727 1.00 63.59 200 TYR A CA 1
ATOM 1596 C C . TYR A 1 200 ? 0.420 7.709 -11.657 1.00 63.59 200 TYR A C 1
ATOM 1598 O O . TYR A 1 200 ? 0.254 8.794 -12.222 1.00 63.59 200 TYR A O 1
ATOM 1606 N N . ASP A 1 201 ? -0.532 7.098 -10.959 1.00 52.69 201 ASP A N 1
ATOM 1607 C CA . ASP A 1 201 ? -1.936 7.537 -10.895 1.00 52.69 201 ASP A CA 1
ATOM 1608 C C . ASP A 1 201 ? -2.173 8.893 -10.181 1.00 52.69 201 ASP A C 1
ATOM 1610 O O . ASP A 1 201 ? -3.265 9.193 -9.707 1.00 52.69 201 ASP A O 1
ATOM 1614 N N . SER A 1 202 ? -1.174 9.781 -10.152 1.00 36.38 202 SER A N 1
ATOM 1615 C CA . SER A 1 202 ? -1.350 11.203 -9.826 1.00 36.38 202 SER A CA 1
ATOM 1616 C C . SER A 1 202 ? -0.295 12.167 -10.394 1.00 36.38 202 SER A C 1
ATOM 1618 O O . SER A 1 202 ? -0.466 13.375 -10.254 1.00 36.38 202 SER A O 1
ATOM 1620 N N . LEU A 1 203 ? 0.762 11.705 -11.078 1.00 39.12 203 LEU A N 1
ATOM 1621 C CA . LEU A 1 203 ? 1.732 12.591 -11.738 1.00 39.12 203 LEU A CA 1
ATOM 1622 C C . LEU A 1 203 ? 2.252 11.976 -13.041 1.00 39.12 203 LEU A C 1
ATOM 1624 O O . LEU A 1 203 ? 2.997 10.994 -13.058 1.00 39.12 203 LEU A O 1
ATOM 1628 N N . GLN A 1 204 ? 1.886 12.613 -14.152 1.00 38.47 204 GLN A N 1
ATOM 1629 C CA . GLN A 1 204 ? 2.464 12.371 -15.467 1.00 38.47 204 GLN A CA 1
ATOM 1630 C C . GLN A 1 204 ? 3.925 12.862 -15.463 1.00 38.47 204 GLN A C 1
ATOM 1632 O O . GLN A 1 204 ? 4.175 14.063 -15.554 1.00 38.47 204 GLN A O 1
ATOM 1637 N N . TRP A 1 205 ? 4.899 11.947 -15.406 1.00 42.06 205 TRP A N 1
ATOM 1638 C CA . TRP A 1 205 ? 6.311 12.256 -15.670 1.00 42.06 205 TRP A CA 1
ATOM 1639 C C . TRP A 1 205 ? 6.517 12.498 -17.168 1.00 42.06 205 TRP A C 1
ATOM 1641 O O . TRP A 1 205 ? 6.988 11.642 -17.911 1.00 42.06 205 TRP A O 1
ATOM 1651 N N . ARG A 1 206 ? 6.138 13.687 -17.635 1.00 40.53 206 ARG A N 1
ATOM 1652 C CA . ARG A 1 206 ? 6.623 14.237 -18.900 1.00 40.53 206 ARG A CA 1
ATOM 1653 C C . ARG A 1 206 ? 7.538 15.409 -18.549 1.00 40.53 206 ARG A C 1
ATOM 1655 O O . ARG A 1 206 ? 7.072 16.398 -18.007 1.00 40.53 206 ARG A O 1
ATOM 1662 N N . HIS A 1 207 ? 8.828 15.244 -18.846 1.00 37.03 207 HIS A N 1
ATOM 1663 C CA . HIS A 1 207 ? 9.930 16.197 -18.648 1.00 37.03 207 HIS A CA 1
ATOM 1664 C C . HIS A 1 207 ? 10.406 16.465 -17.210 1.00 37.03 207 HIS A C 1
ATOM 1666 O O . HIS A 1 207 ? 9.983 17.417 -16.562 1.00 37.03 207 HIS A O 1
ATOM 1672 N N . ARG A 1 208 ? 11.446 15.732 -16.778 1.00 42.34 208 ARG A N 1
ATOM 1673 C CA . ARG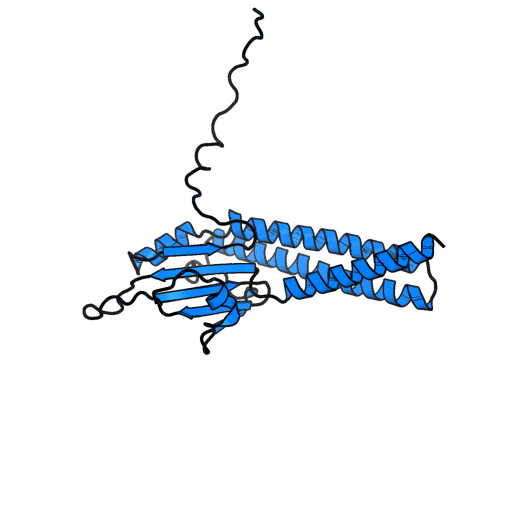 A 1 208 ? 12.387 16.207 -15.744 1.00 42.34 208 ARG A CA 1
ATOM 1674 C C . ARG A 1 208 ? 13.668 16.803 -16.353 1.00 42.34 208 ARG A C 1
ATOM 1676 O O . ARG A 1 208 ? 14.731 16.670 -15.765 1.00 42.34 208 ARG A O 1
ATOM 1683 N N . GLU A 1 209 ? 13.569 17.515 -17.475 1.00 39.09 209 GLU A N 1
ATOM 1684 C CA . GLU A 1 209 ? 14.635 18.446 -17.894 1.00 39.09 209 GLU A CA 1
ATOM 1685 C C . GLU A 1 209 ? 14.519 19.803 -17.173 1.00 39.09 209 GLU A C 1
ATOM 1687 O O . GLU A 1 209 ? 15.511 20.506 -17.015 1.00 39.09 209 GLU A O 1
ATOM 1692 N N . LEU A 1 210 ? 13.337 20.172 -16.661 1.00 36.53 210 LEU A N 1
ATOM 1693 C CA . LEU A 1 210 ? 13.094 21.519 -16.117 1.00 36.53 210 LEU A CA 1
ATOM 1694 C C . LEU A 1 210 ? 13.429 21.701 -14.625 1.00 36.53 210 LEU A C 1
ATOM 1696 O O . LEU A 1 210 ? 13.509 22.833 -14.167 1.00 36.53 210 LEU A O 1
ATOM 1700 N N . MET A 1 211 ? 13.677 20.631 -13.858 1.00 34.22 211 MET A N 1
ATOM 1701 C CA . MET A 1 211 ? 13.996 20.740 -12.417 1.00 34.22 211 MET A CA 1
ATOM 1702 C C . MET A 1 211 ? 15.476 20.542 -12.061 1.00 34.22 211 MET A C 1
ATOM 1704 O O . MET A 1 211 ? 15.830 20.667 -10.892 1.00 34.22 211 MET A O 1
ATOM 1708 N N . LYS A 1 212 ? 16.366 20.292 -13.035 1.00 36.91 212 LYS A N 1
ATOM 1709 C CA . LYS A 1 212 ? 17.822 20.299 -12.777 1.00 36.91 212 LYS A CA 1
ATOM 1710 C C . LYS A 1 212 ? 18.406 21.719 -12.669 1.00 36.91 212 LYS A C 1
ATOM 1712 O O . LYS A 1 212 ? 19.495 21.866 -12.130 1.00 36.91 212 LYS A O 1
ATOM 1717 N N . HIS A 1 213 ? 17.680 22.762 -13.089 1.00 31.66 213 HIS A N 1
ATOM 1718 C CA . HIS A 1 213 ? 18.183 24.146 -13.094 1.00 31.66 213 HIS A CA 1
ATOM 1719 C C . HIS A 1 213 ? 17.658 25.069 -11.979 1.00 31.66 213 HIS A C 1
ATOM 1721 O O . HIS A 1 213 ? 18.148 26.188 -11.864 1.00 31.66 213 HIS A O 1
ATOM 1727 N N . SER A 1 214 ? 16.714 24.640 -11.134 1.00 36.22 214 SER A N 1
ATOM 1728 C CA . SER A 1 214 ? 16.063 25.546 -10.161 1.00 36.22 214 SER A CA 1
ATOM 1729 C C . SER A 1 214 ? 16.479 25.357 -8.699 1.00 36.22 214 SER A C 1
ATOM 1731 O O . SER A 1 214 ? 15.930 26.029 -7.833 1.00 36.22 214 SER A O 1
ATOM 1733 N N . LEU A 1 215 ? 17.435 24.472 -8.398 1.00 32.25 215 LEU A N 1
ATOM 1734 C CA . LEU A 1 215 ? 17.827 24.159 -7.012 1.00 32.25 215 LEU A CA 1
ATOM 1735 C C . LEU A 1 215 ? 19.288 24.469 -6.662 1.00 32.25 215 LEU A C 1
ATOM 1737 O O . LEU A 1 215 ? 19.743 24.109 -5.580 1.00 32.25 215 LEU A O 1
ATOM 1741 N N . ILE A 1 216 ? 20.014 25.190 -7.522 1.00 36.94 216 ILE A N 1
ATOM 1742 C CA . ILE A 1 216 ? 21.362 25.681 -7.207 1.00 36.94 216 ILE A CA 1
ATOM 1743 C C . ILE A 1 216 ? 21.502 27.141 -7.655 1.00 36.94 216 ILE A C 1
ATOM 1745 O O . ILE A 1 216 ? 21.930 27.413 -8.770 1.00 36.94 216 ILE A O 1
ATOM 1749 N N . LEU A 1 217 ? 21.150 28.078 -6.771 1.00 26.20 217 LEU A N 1
ATOM 1750 C CA . LEU A 1 217 ? 21.859 29.354 -6.602 1.00 26.20 217 LEU A CA 1
ATOM 1751 C C . LEU A 1 217 ? 21.497 29.958 -5.226 1.00 26.20 217 LEU A C 1
ATOM 1753 O O . LEU A 1 217 ? 20.312 30.056 -4.903 1.00 26.20 217 LEU A O 1
ATOM 1757 N N . PRO A 1 218 ? 22.493 30.304 -4.386 1.00 32.34 218 PRO A N 1
ATOM 1758 C CA . PRO A 1 218 ? 22.284 30.799 -3.030 1.00 32.34 218 PRO A CA 1
ATOM 1759 C C . PRO A 1 218 ? 21.999 32.310 -3.006 1.00 32.34 218 PRO A C 1
ATOM 1761 O O . PRO A 1 218 ? 22.320 33.035 -3.943 1.00 32.34 218 PRO A O 1
ATOM 1764 N N . LEU A 1 219 ? 21.416 32.757 -1.888 1.00 33.78 219 LEU A N 1
ATOM 1765 C CA . LEU A 1 219 ? 21.247 34.146 -1.446 1.00 33.78 219 LEU A CA 1
ATOM 1766 C C . LEU A 1 219 ? 22.273 35.140 -2.026 1.00 33.78 219 LEU A C 1
ATOM 1768 O O . LEU A 1 219 ? 23.416 35.101 -1.585 1.00 33.78 219 LEU A O 1
ATOM 1772 N N . VAL A 1 220 ? 21.836 36.114 -2.838 1.00 30.92 220 VAL A N 1
ATOM 1773 C CA . VAL A 1 220 ? 22.346 37.504 -2.845 1.00 30.92 220 VAL A CA 1
ATOM 1774 C C . VAL A 1 220 ? 21.255 38.454 -3.390 1.00 30.92 220 VAL A C 1
ATOM 1776 O O . VAL A 1 220 ? 20.656 38.187 -4.424 1.00 30.92 220 VAL A O 1
ATOM 1779 N N . HIS A 1 221 ? 21.081 39.586 -2.695 1.00 27.08 221 HIS A N 1
ATOM 1780 C CA . HIS A 1 221 ? 20.384 40.838 -3.053 1.00 27.08 221 HIS A CA 1
ATOM 1781 C C . HIS A 1 221 ? 18.884 41.042 -2.742 1.00 27.08 221 HIS A C 1
ATOM 1783 O O . HIS A 1 221 ? 17.986 40.754 -3.527 1.00 27.08 221 HIS A O 1
ATOM 1789 N N . LEU A 1 222 ? 18.670 41.713 -1.596 1.00 32.84 222 LEU A N 1
ATOM 1790 C CA . LEU A 1 222 ? 17.640 42.736 -1.348 1.00 32.84 222 LEU A CA 1
ATOM 1791 C C . LEU A 1 222 ? 17.404 43.650 -2.568 1.00 32.84 222 LEU A C 1
ATOM 1793 O O . LEU A 1 222 ? 18.384 44.132 -3.139 1.00 32.84 222 LEU A O 1
ATOM 1797 N N . PRO A 1 223 ? 16.158 44.098 -2.797 1.00 29.88 223 PRO A N 1
ATOM 1798 C CA . PRO A 1 223 ? 15.902 45.424 -3.333 1.00 29.88 223 PRO A CA 1
ATOM 1799 C C . PRO A 1 223 ? 15.327 46.344 -2.248 1.00 29.88 223 PRO A C 1
ATOM 1801 O O . PRO A 1 223 ? 14.367 46.017 -1.548 1.00 29.88 223 PRO A O 1
ATOM 1804 N N . GLN A 1 224 ? 15.950 47.515 -2.124 1.00 29.41 224 GLN A N 1
ATOM 1805 C CA . GLN A 1 224 ? 15.427 48.665 -1.399 1.00 29.41 224 GLN A CA 1
ATOM 1806 C C . GLN A 1 224 ? 14.045 49.051 -1.939 1.00 29.41 224 GLN A C 1
ATOM 1808 O O . GLN A 1 224 ? 13.857 49.199 -3.145 1.00 29.41 224 GLN A O 1
ATOM 1813 N N . LEU A 1 225 ? 13.104 49.290 -1.023 1.00 27.36 225 LEU A N 1
ATOM 1814 C CA . LEU A 1 225 ? 11.963 50.161 -1.280 1.00 27.36 225 LEU A CA 1
ATOM 1815 C C . LEU A 1 225 ? 12.481 51.551 -1.664 1.00 27.36 225 LEU A C 1
ATOM 1817 O O . LEU A 1 225 ? 13.316 52.124 -0.963 1.00 27.36 225 LEU A O 1
ATOM 1821 N N . SER A 1 226 ? 11.930 52.137 -2.719 1.00 26.61 226 SER A N 1
ATOM 1822 C CA . SER A 1 226 ? 11.945 53.583 -2.921 1.00 26.61 226 SER A CA 1
ATOM 1823 C C . SER A 1 226 ? 10.641 53.993 -3.590 1.00 26.61 226 SER A C 1
ATOM 1825 O O . SER A 1 226 ? 10.341 53.580 -4.705 1.00 26.61 226 SER A O 1
ATOM 1827 N N . PHE A 1 227 ? 9.862 54.760 -2.833 1.00 28.22 227 PHE A N 1
ATOM 1828 C CA . PHE A 1 227 ? 8.757 55.585 -3.300 1.00 28.22 227 PHE A CA 1
ATOM 1829 C C . PHE A 1 227 ? 9.254 56.551 -4.384 1.00 28.22 227 PHE A C 1
ATOM 1831 O O . PHE A 1 227 ? 10.214 57.278 -4.132 1.00 28.22 227 PHE A O 1
ATOM 1838 N N . PHE A 1 228 ? 8.602 56.568 -5.545 1.00 34.81 228 PHE A N 1
ATOM 1839 C CA . PHE A 1 228 ? 7.785 57.678 -6.060 1.00 34.81 228 PHE A CA 1
ATOM 1840 C C . PHE A 1 228 ? 7.082 57.237 -7.348 1.00 34.81 228 PHE A C 1
ATOM 1842 O O . PHE A 1 228 ? 7.720 56.517 -8.147 1.00 34.81 228 PHE A O 1
#

Organism: Anolis carolinensis (NCBI:txid28377)

Foldseek 3Di:
DVVVVVLVVVVVVLVVVVVVCCVQQPDQAQKKKKKWFQFDPDPPDPRAIKIKIWTGHQFKIKIDIDHDDPPPDDPVCVPPPDDDPDIDIDTPLVDDDPDPPPPPPDPLNVVLNVLNVVLVVLLVVLVVLLVVLVVLSVVCVVVVDPVSVVVSVVSSVVSVVSVVVSVVSVVCCVPPSPPVVVVQVVVCVNTVRMDMAMDGPPDGPDDPPPPVPPPDDDDDDDDDDDDD

Solvent-accessible surface area (backbone atoms only — not comparable to full-atom values): 13200 Å² total; per-residue (Å²): 112,72,68,63,54,50,51,52,52,51,50,52,53,50,52,50,49,52,50,54,48,50,54,61,56,70,36,40,73,62,34,39,37,37,40,40,29,49,52,59,94,45,101,82,54,80,56,56,60,46,32,38,41,36,29,30,26,66,63,35,31,35,38,34,69,48,78,85,55,98,76,84,83,46,74,60,40,66,77,73,74,59,72,52,95,68,63,50,74,44,52,30,86,80,49,72,71,94,66,52,91,84,45,82,82,39,73,67,54,56,51,51,52,53,50,53,49,54,45,52,51,44,40,51,52,20,54,53,32,41,53,54,14,48,52,31,42,62,52,16,63,87,67,70,36,68,65,33,44,52,52,14,53,51,32,43,52,52,21,51,52,34,45,50,52,38,51,51,49,50,52,45,42,62,72,73,64,56,63,58,66,63,43,53,55,58,50,30,74,82,20,77,61,54,47,77,51,57,42,40,97,87,54,78,76,74,76,83,74,74,67,78,72,76,81,76,82,79,94,82,79,87,78,81,88,75,93,129

Radius of gyration: 24.35 Å; Cα contacts (8 Å, |Δi|>4): 233; chains: 1; bounding box: 56×72×69 Å

pLDDT: mean 71.23, std 19.08, range [26.2, 96.06]

Mean predicted aligned error: 13.31 Å